Protein AF-A0A5Q4YUU5-F1 (afdb_monomer_lite)

InterPro domains:
  IPR008915 Peptidase M50 [PF02163] (61-145)

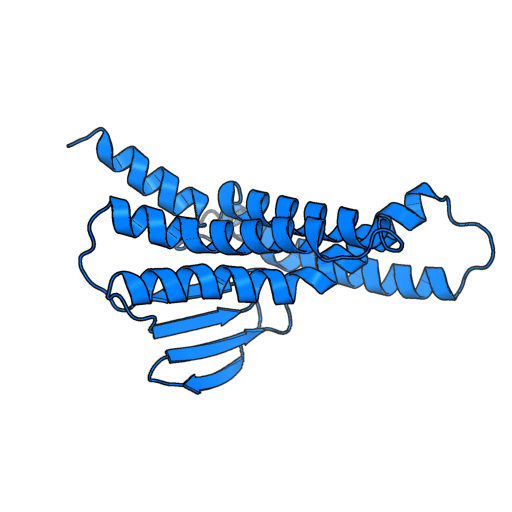Organism: NCBI:txid2604047

pLDDT: mean 77.79, std 14.38, range [41.19, 95.06]

Structure (mmCIF, N/CA/C/O backbone):
data_AF-A0A5Q4YUU5-F1
#
_entry.id   AF-A0A5Q4YUU5-F1
#
loop_
_atom_site.group_PDB
_atom_site.id
_atom_site.type_symbol
_atom_site.label_atom_id
_atom_site.label_alt_id
_atom_site.label_comp_id
_atom_site.label_asym_id
_atom_site.label_entity_id
_atom_site.label_seq_id
_atom_site.pdbx_PDB_ins_code
_atom_site.Cartn_x
_atom_site.Cartn_y
_atom_site.Cartn_z
_atom_site.occupancy
_atom_site.B_iso_or_equiv
_atom_site.auth_seq_id
_atom_site.auth_comp_id
_atom_site.auth_asym_id
_atom_site.auth_atom_id
_atom_site.pdbx_PDB_model_num
ATOM 1 N N . MET A 1 1 ? -17.305 26.242 5.996 1.00 46.72 1 MET A N 1
ATOM 2 C CA . MET A 1 1 ? -17.028 26.570 4.577 1.00 46.72 1 MET A CA 1
ATOM 3 C C . MET A 1 1 ? -15.967 25.619 4.033 1.00 46.72 1 MET A C 1
ATOM 5 O O . MET A 1 1 ? -14.850 25.575 4.535 1.00 46.72 1 MET A O 1
ATOM 9 N N . THR A 1 2 ? -16.332 24.767 3.076 1.00 48.66 2 THR A N 1
ATOM 10 C CA . THR A 1 2 ? -15.446 23.770 2.455 1.00 48.66 2 THR A CA 1
ATOM 11 C C . THR A 1 2 ? -14.312 24.450 1.695 1.00 48.66 2 THR A C 1
ATOM 13 O O . THR A 1 2 ? -14.558 25.097 0.681 1.00 48.66 2 THR A O 1
ATOM 16 N N . ASN A 1 3 ? -13.063 24.269 2.133 1.00 62.53 3 ASN A N 1
ATOM 17 C CA . ASN A 1 3 ? -11.904 24.687 1.345 1.00 62.53 3 ASN A CA 1
ATOM 18 C C . ASN A 1 3 ? -11.783 23.760 0.117 1.00 62.53 3 ASN A C 1
ATOM 20 O O . ASN A 1 3 ? -11.137 22.708 0.190 1.00 62.53 3 ASN A O 1
ATOM 24 N N . ARG A 1 4 ? -12.515 24.100 -0.957 1.00 58.28 4 ARG A N 1
ATOM 25 C CA . ARG A 1 4 ? -12.611 23.358 -2.230 1.00 58.28 4 ARG A CA 1
ATOM 26 C C . ARG A 1 4 ? -11.226 23.024 -2.784 1.00 58.28 4 ARG A C 1
ATOM 28 O O . ARG A 1 4 ? -11.026 21.924 -3.285 1.00 58.28 4 ARG A O 1
ATOM 35 N N . ALA A 1 5 ? -10.247 23.903 -2.569 1.00 53.97 5 ALA A N 1
ATOM 36 C CA . ALA A 1 5 ? -8.866 23.704 -2.993 1.00 53.97 5 ALA A CA 1
ATOM 37 C C . ALA A 1 5 ? -8.214 22.439 -2.401 1.00 53.97 5 ALA A C 1
ATOM 39 O O . ALA A 1 5 ? -7.447 21.770 -3.085 1.00 53.97 5 ALA A O 1
ATOM 40 N N . ALA A 1 6 ? -8.529 22.066 -1.157 1.00 48.53 6 ALA A N 1
ATOM 41 C CA . ALA A 1 6 ? -7.955 20.872 -0.528 1.00 48.53 6 ALA A CA 1
ATOM 42 C C . ALA A 1 6 ? -8.583 19.566 -1.050 1.00 48.53 6 ALA A C 1
ATOM 44 O O . ALA A 1 6 ? -7.886 18.567 -1.190 1.00 48.53 6 ALA A O 1
ATOM 45 N N . ALA A 1 7 ? -9.883 19.581 -1.365 1.00 47.31 7 ALA A N 1
ATOM 46 C CA . ALA A 1 7 ? -10.562 18.435 -1.973 1.00 47.31 7 ALA A CA 1
ATOM 47 C C . ALA A 1 7 ? -10.096 18.216 -3.422 1.00 47.31 7 ALA A C 1
ATOM 49 O O . ALA A 1 7 ? -9.841 17.084 -3.817 1.00 47.31 7 ALA A O 1
ATOM 50 N N . ILE A 1 8 ? -9.897 19.305 -4.173 1.00 52.53 8 ILE A N 1
ATOM 51 C CA . ILE A 1 8 ? -9.363 19.272 -5.540 1.00 52.53 8 ILE A CA 1
ATOM 52 C C . ILE A 1 8 ? -7.925 18.737 -5.554 1.00 52.53 8 ILE A C 1
ATOM 54 O O . ILE A 1 8 ? -7.615 17.883 -6.373 1.00 52.53 8 ILE A O 1
ATOM 58 N N . ARG A 1 9 ? -7.058 19.157 -4.619 1.00 49.44 9 ARG A N 1
ATOM 59 C CA . ARG A 1 9 ? -5.686 18.619 -4.514 1.00 49.44 9 ARG A CA 1
ATOM 60 C C . ARG A 1 9 ? -5.656 17.132 -4.163 1.00 49.44 9 ARG A C 1
ATOM 62 O O . ARG A 1 9 ? -4.905 16.389 -4.780 1.00 49.44 9 ARG A O 1
ATOM 69 N N . ALA A 1 10 ? -6.478 16.689 -3.211 1.00 48.28 10 ALA A N 1
ATOM 70 C CA . ALA A 1 10 ? -6.566 15.271 -2.861 1.00 48.28 10 ALA A CA 1
ATOM 71 C C . ALA A 1 10 ? -7.061 14.428 -4.048 1.00 48.28 10 ALA A C 1
ATOM 73 O O . ALA A 1 10 ? -6.492 13.380 -4.335 1.00 48.28 10 ALA A O 1
ATOM 74 N N . TRP A 1 11 ? -8.068 14.912 -4.781 1.00 45.19 11 TRP A N 1
ATOM 75 C CA . TRP A 1 11 ? -8.575 14.262 -5.991 1.00 45.19 11 TRP A CA 1
ATOM 76 C C . TRP A 1 11 ? -7.547 14.251 -7.135 1.00 45.19 11 TRP A C 1
ATOM 78 O O . TRP A 1 11 ? -7.363 13.229 -7.793 1.00 45.19 11 TRP A O 1
ATOM 88 N N . LEU A 1 12 ? -6.806 15.348 -7.322 1.00 44.69 12 LEU A N 1
ATOM 89 C CA . LEU A 1 12 ? -5.725 15.428 -8.305 1.00 44.69 12 LEU A CA 1
ATOM 90 C C . LEU A 1 12 ? -4.634 14.383 -8.041 1.00 44.69 12 LEU A C 1
ATOM 92 O O . LEU A 1 12 ? -4.179 13.738 -8.974 1.00 44.69 12 LEU A O 1
ATOM 96 N N . VAL A 1 13 ? -4.246 14.177 -6.782 1.00 46.72 13 VAL A N 1
ATOM 97 C CA . VAL A 1 13 ? -3.167 13.242 -6.423 1.00 46.72 13 VAL A CA 1
ATOM 98 C C . VAL A 1 13 ? -3.631 11.782 -6.431 1.00 46.72 13 VAL A C 1
ATOM 100 O O . VAL A 1 13 ? -2.879 10.910 -6.848 1.00 46.72 13 VAL A O 1
ATOM 103 N N . THR A 1 14 ? -4.865 11.501 -6.002 1.00 43.19 14 THR A N 1
ATOM 104 C CA . THR A 1 14 ? -5.350 10.117 -5.816 1.00 43.19 14 THR A CA 1
ATOM 105 C C . THR A 1 14 ? -6.061 9.522 -7.033 1.00 43.19 14 THR A C 1
ATOM 107 O O . THR A 1 14 ? -6.125 8.303 -7.151 1.00 43.19 14 THR A O 1
ATOM 110 N N . ALA A 1 15 ? -6.579 10.352 -7.946 1.00 49.78 15 ALA A N 1
ATOM 111 C CA . ALA A 1 15 ? -7.371 9.901 -9.095 1.00 49.78 15 ALA A CA 1
ATOM 112 C C . ALA A 1 15 ? -6.844 10.425 -10.438 1.00 49.78 15 ALA A C 1
ATOM 114 O O . ALA A 1 15 ? -6.724 9.661 -11.394 1.00 49.78 15 ALA A O 1
ATOM 115 N N . VAL A 1 16 ? -6.496 11.713 -10.521 1.00 51.59 16 VAL A N 1
ATOM 116 C CA . VAL A 1 16 ? -6.057 12.318 -11.791 1.00 51.59 16 VAL A CA 1
ATOM 117 C C . VAL A 1 16 ? -4.619 11.957 -12.117 1.00 51.59 16 VAL A C 1
ATOM 119 O O . VAL A 1 16 ? -4.355 11.544 -13.236 1.00 51.59 16 VAL A O 1
ATOM 122 N N . LEU A 1 17 ? -3.697 12.060 -11.160 1.00 53.97 17 LEU A N 1
ATOM 123 C CA . LEU A 1 17 ? -2.287 11.761 -11.385 1.00 53.97 17 LEU A CA 1
ATOM 124 C C . LEU A 1 17 ? -2.082 10.309 -11.834 1.00 53.97 17 LEU A C 1
ATOM 126 O O . LEU A 1 17 ? -1.448 10.119 -12.867 1.00 53.97 17 LEU A O 1
ATOM 130 N N . PRO A 1 18 ? -2.682 9.286 -11.196 1.00 52.41 18 PRO A N 1
ATOM 131 C CA . PRO A 1 18 ? -2.547 7.927 -11.699 1.00 52.41 18 PRO A CA 1
ATOM 132 C C . PRO A 1 18 ? -3.255 7.726 -13.048 1.00 52.41 18 PRO A C 1
ATOM 134 O O . PRO A 1 18 ? -2.883 6.845 -13.812 1.00 52.41 18 PRO A O 1
ATOM 137 N N . GLY A 1 19 ? -4.253 8.555 -13.375 1.00 54.38 19 GLY A N 1
ATOM 138 C CA . GLY A 1 19 ? -5.051 8.423 -14.597 1.00 54.38 19 GLY A CA 1
ATOM 139 C C . GLY A 1 19 ? -4.306 9.013 -15.777 1.00 54.38 19 GLY A C 1
ATOM 140 O O . GLY A 1 19 ? -4.226 8.399 -16.834 1.00 54.38 19 GLY A O 1
ATOM 141 N N . ILE A 1 20 ? -3.667 10.156 -15.541 1.00 63.78 20 ILE A N 1
ATOM 142 C CA . ILE A 1 20 ? -2.661 10.753 -16.408 1.00 63.78 20 ILE A CA 1
ATOM 143 C C . ILE A 1 20 ? -1.506 9.774 -16.592 1.00 63.78 20 ILE A C 1
ATOM 145 O O . ILE A 1 20 ? -1.118 9.561 -17.728 1.00 63.78 20 ILE A O 1
ATOM 149 N N . LEU A 1 21 ? -1.000 9.128 -15.534 1.00 59.91 21 LEU A N 1
ATOM 150 C CA . LEU A 1 21 ? 0.076 8.138 -15.655 1.00 59.91 21 LEU A CA 1
ATOM 151 C C . LEU A 1 21 ? -0.349 6.911 -16.471 1.00 59.91 21 LEU A C 1
ATOM 153 O O . LEU A 1 21 ? 0.433 6.460 -17.299 1.00 59.91 21 LEU A O 1
ATOM 157 N N . ILE A 1 22 ? -1.578 6.407 -16.312 1.00 61.38 22 ILE A N 1
ATOM 158 C CA . ILE A 1 22 ? -2.126 5.318 -17.138 1.00 61.38 22 ILE A CA 1
ATOM 159 C C . ILE A 1 22 ? -2.249 5.757 -18.601 1.00 61.38 22 ILE A C 1
ATOM 161 O O . ILE A 1 22 ? -1.769 5.057 -19.486 1.00 61.38 22 ILE A O 1
ATOM 165 N N . VAL A 1 23 ? -2.858 6.915 -18.868 1.00 66.75 23 VAL A N 1
ATOM 166 C CA . VAL A 1 23 ? -3.048 7.427 -20.234 1.00 66.75 23 VAL A CA 1
ATOM 167 C C . VAL A 1 23 ? -1.705 7.739 -20.890 1.00 66.75 23 VAL A C 1
ATOM 169 O O . VAL A 1 23 ? -1.499 7.342 -22.030 1.00 66.75 23 VAL A O 1
ATOM 172 N N . LEU A 1 24 ? -0.761 8.364 -20.179 1.00 64.38 24 LEU A N 1
ATOM 173 C CA . LEU A 1 24 ? 0.610 8.545 -20.660 1.00 64.38 24 LEU A CA 1
ATOM 174 C C . LEU A 1 24 ? 1.270 7.200 -20.929 1.00 64.38 24 LEU A C 1
ATOM 176 O O . LEU A 1 24 ? 1.861 7.049 -21.986 1.00 64.38 24 LEU A O 1
ATOM 180 N N . SER A 1 25 ? 1.143 6.218 -20.038 1.00 57.34 25 SER A N 1
ATOM 181 C CA . SER A 1 25 ? 1.730 4.889 -20.247 1.00 57.34 25 SER A CA 1
ATOM 182 C C . SER A 1 25 ? 1.149 4.205 -21.488 1.00 57.34 25 SER A C 1
ATOM 184 O O . SER A 1 25 ? 1.902 3.628 -22.260 1.00 57.34 25 SER A O 1
ATOM 186 N N . ILE A 1 26 ? -0.160 4.325 -21.741 1.00 65.56 26 ILE A N 1
ATOM 187 C CA . ILE A 1 26 ? -0.825 3.768 -22.932 1.00 65.56 26 ILE A CA 1
ATOM 188 C C . ILE A 1 26 ? -0.409 4.519 -24.206 1.00 65.56 26 ILE A C 1
ATOM 190 O O . ILE A 1 26 ? -0.018 3.891 -25.188 1.00 65.56 26 ILE A O 1
ATOM 194 N N . CYS A 1 27 ? -0.456 5.854 -24.198 1.00 63.81 27 CYS A N 1
ATOM 195 C CA . CYS A 1 27 ? -0.059 6.683 -25.340 1.00 63.81 27 CYS A CA 1
ATOM 196 C C . CYS A 1 27 ? 1.425 6.499 -25.681 1.00 63.81 27 CYS A C 1
ATOM 198 O O . CYS A 1 27 ? 1.789 6.417 -26.851 1.00 63.81 27 CYS A O 1
ATOM 200 N N . LEU A 1 28 ? 2.285 6.394 -24.668 1.00 58.25 28 LEU A N 1
ATOM 201 C CA . LEU A 1 28 ? 3.713 6.151 -24.841 1.00 58.25 28 LEU A CA 1
ATOM 202 C C . LEU A 1 28 ? 4.005 4.705 -25.263 1.00 58.25 28 LEU A C 1
ATOM 204 O O . LEU A 1 28 ? 4.901 4.508 -26.074 1.00 58.25 28 LEU A O 1
ATOM 208 N N . PHE A 1 29 ? 3.241 3.708 -24.798 1.00 59.97 29 PHE A N 1
ATOM 209 C CA . PHE A 1 29 ? 3.343 2.318 -25.270 1.00 59.97 29 PHE A CA 1
ATOM 210 C C . PHE A 1 29 ? 2.977 2.200 -26.752 1.00 59.97 29 PHE A C 1
ATOM 212 O O . PHE A 1 29 ? 3.687 1.547 -27.514 1.00 59.97 29 PHE A O 1
ATOM 219 N N . ALA A 1 30 ? 1.916 2.892 -27.180 1.00 64.56 30 ALA A N 1
ATOM 220 C CA . ALA A 1 30 ? 1.580 3.004 -28.593 1.00 64.56 30 ALA A CA 1
ATOM 221 C C . ALA A 1 30 ? 2.735 3.658 -29.375 1.00 64.56 30 ALA A C 1
ATOM 223 O O . ALA A 1 30 ? 3.178 3.118 -30.381 1.00 64.56 30 ALA A O 1
ATOM 224 N N . LEU A 1 31 ? 3.309 4.759 -28.881 1.00 59.88 31 LEU A N 1
ATOM 225 C CA . LEU A 1 31 ? 4.449 5.416 -29.535 1.00 59.88 31 LEU A CA 1
ATOM 226 C C . LEU A 1 31 ? 5.722 4.549 -29.578 1.00 59.88 31 LEU A C 1
ATOM 228 O O . LEU A 1 31 ? 6.436 4.599 -30.576 1.00 59.88 31 LEU A O 1
ATOM 232 N N . TYR A 1 32 ? 5.989 3.741 -28.547 1.00 57.81 32 TYR A N 1
ATOM 233 C CA . TYR A 1 32 ? 7.110 2.793 -28.497 1.00 57.81 32 TYR A CA 1
ATOM 234 C C . TYR A 1 32 ? 6.988 1.706 -29.571 1.00 57.81 32 TYR A C 1
ATOM 236 O O . TYR A 1 32 ? 7.974 1.362 -30.213 1.00 57.81 32 TYR A O 1
ATOM 244 N N . PHE A 1 33 ? 5.774 1.201 -29.811 1.00 59.53 33 PHE A N 1
ATOM 245 C CA . PHE A 1 33 ? 5.517 0.207 -30.858 1.00 59.53 33 PHE A CA 1
ATOM 246 C C . PHE A 1 33 ? 5.606 0.784 -32.281 1.00 59.53 33 PHE A C 1
ATOM 248 O O . PHE A 1 33 ? 5.878 0.044 -33.223 1.00 59.53 33 PHE A O 1
ATOM 255 N N . PHE A 1 34 ? 5.375 2.091 -32.444 1.00 59.81 34 PHE A N 1
ATOM 256 C CA . PHE A 1 34 ? 5.286 2.750 -33.751 1.00 59.81 34 PHE A CA 1
ATOM 257 C C . PHE A 1 34 ? 6.549 3.523 -34.180 1.00 59.81 34 PHE A C 1
ATOM 259 O O . PHE A 1 34 ? 6.582 4.021 -35.306 1.00 59.81 34 PHE A O 1
ATOM 266 N N . ARG A 1 35 ? 7.601 3.627 -33.352 1.00 50.12 35 ARG A N 1
ATOM 267 C CA . ARG A 1 35 ? 8.858 4.309 -33.724 1.00 50.12 35 ARG A CA 1
ATOM 268 C C . ARG A 1 35 ? 10.074 3.388 -33.649 1.00 50.12 35 ARG A C 1
ATOM 270 O O . ARG A 1 35 ? 10.507 3.011 -32.565 1.00 50.12 35 ARG A O 1
ATOM 277 N N . GLY A 1 36 ? 10.644 3.104 -34.821 1.00 50.88 36 GLY A N 1
ATOM 278 C CA . GLY A 1 36 ? 11.978 2.525 -34.964 1.00 50.88 36 GLY A CA 1
ATOM 279 C C . GLY A 1 36 ? 13.065 3.453 -34.412 1.00 50.88 36 GLY A C 1
ATOM 280 O O . GLY A 1 36 ? 12.951 4.674 -34.509 1.00 50.88 36 GLY A O 1
ATOM 281 N N . ASP A 1 37 ? 14.068 2.834 -33.792 1.00 53.34 37 ASP A N 1
ATOM 282 C CA . ASP A 1 37 ? 15.425 3.319 -33.520 1.00 53.34 37 ASP A CA 1
ATOM 283 C C . ASP A 1 37 ? 15.565 4.828 -33.245 1.00 53.34 37 ASP A C 1
ATOM 285 O O . ASP A 1 37 ? 15.998 5.604 -34.094 1.00 53.34 37 ASP A O 1
ATOM 289 N N . GLY A 1 38 ? 15.214 5.271 -32.030 1.00 54.97 38 GLY A N 1
ATOM 290 C CA . GLY A 1 38 ? 15.457 6.670 -31.643 1.00 54.97 38 GLY A CA 1
ATOM 291 C C . GLY A 1 38 ? 15.020 7.121 -30.249 1.00 54.97 38 GLY A C 1
ATOM 292 O O . GLY A 1 38 ? 15.086 8.313 -29.959 1.00 54.97 38 GLY A O 1
ATOM 293 N N . ILE A 1 39 ? 14.551 6.224 -29.376 1.00 60.16 39 ILE A N 1
ATOM 294 C CA . ILE A 1 39 ? 14.206 6.592 -27.995 1.00 60.16 39 ILE A CA 1
ATOM 295 C C . ILE A 1 39 ? 15.438 6.406 -27.105 1.00 60.16 39 ILE A C 1
ATOM 297 O O . ILE A 1 39 ? 15.943 5.286 -26.990 1.00 60.16 39 ILE A O 1
ATOM 301 N N . ASP A 1 40 ? 15.865 7.506 -26.476 1.00 72.69 40 ASP A N 1
ATOM 302 C CA . ASP A 1 40 ? 16.904 7.566 -25.442 1.00 72.69 40 ASP A CA 1
ATOM 303 C C . ASP A 1 40 ? 16.699 6.449 -24.401 1.00 72.69 40 ASP A C 1
ATOM 305 O O . ASP A 1 40 ? 15.582 6.193 -23.935 1.00 72.69 40 ASP A O 1
ATOM 309 N N . GLU A 1 41 ? 17.779 5.761 -24.046 1.00 71.94 41 GLU A N 1
ATOM 310 C CA . GLU A 1 41 ? 17.781 4.656 -23.091 1.00 71.94 41 GLU A CA 1
ATOM 311 C C . GLU A 1 41 ? 17.192 5.074 -21.733 1.00 71.94 41 GLU A C 1
ATOM 313 O O . GLU A 1 41 ? 16.424 4.321 -21.128 1.00 71.94 41 GLU A O 1
ATOM 318 N N . ALA A 1 42 ? 17.403 6.327 -21.314 1.00 71.94 42 ALA A N 1
ATOM 319 C CA . ALA A 1 42 ? 16.791 6.885 -20.111 1.00 71.94 42 ALA A CA 1
ATOM 320 C C . ALA A 1 42 ? 15.253 6.933 -20.197 1.00 71.94 42 ALA A C 1
ATOM 322 O O . ALA A 1 42 ? 14.556 6.575 -19.244 1.00 71.94 42 ALA A O 1
ATOM 323 N N . ILE A 1 43 ? 14.703 7.318 -21.353 1.00 73.25 43 ILE A N 1
ATOM 324 C CA . ILE A 1 43 ? 13.250 7.371 -21.578 1.00 73.25 43 ILE A CA 1
ATOM 325 C C . ILE A 1 43 ? 12.662 5.957 -21.550 1.00 73.25 43 ILE A C 1
ATOM 327 O O . ILE A 1 43 ? 11.585 5.745 -20.987 1.00 73.25 43 ILE A O 1
ATOM 331 N N . ARG A 1 44 ? 13.385 4.971 -22.092 1.00 73.88 44 ARG A N 1
ATOM 332 C CA . ARG A 1 44 ? 12.981 3.559 -22.057 1.00 73.88 44 ARG A CA 1
ATOM 333 C C . ARG A 1 44 ? 12.910 3.018 -20.627 1.00 73.88 44 ARG A C 1
ATOM 335 O O . ARG A 1 44 ? 11.949 2.325 -20.293 1.00 73.88 44 ARG A O 1
ATOM 342 N N . HIS A 1 45 ? 13.875 3.362 -19.774 1.00 75.00 45 HIS A N 1
ATOM 343 C CA . HIS A 1 45 ? 13.859 2.977 -18.359 1.00 75.00 45 HIS A CA 1
ATOM 344 C C . HIS A 1 45 ? 12.703 3.620 -17.589 1.00 75.00 45 HIS A C 1
ATOM 346 O O . HIS A 1 45 ? 11.996 2.923 -16.861 1.00 75.00 45 HIS A O 1
ATOM 352 N N . ILE A 1 46 ? 12.460 4.919 -17.793 1.00 76.56 46 ILE A N 1
ATOM 353 C CA . ILE A 1 46 ? 11.324 5.619 -17.175 1.00 76.56 46 ILE A CA 1
ATOM 354 C C . ILE A 1 46 ? 10.004 4.978 -17.615 1.00 76.56 46 ILE A C 1
ATOM 356 O O . ILE A 1 46 ? 9.141 4.713 -16.781 1.00 76.56 46 ILE A O 1
ATOM 360 N N . PHE A 1 47 ? 9.857 4.681 -18.908 1.00 74.69 47 PHE A N 1
ATOM 361 C CA . PHE A 1 47 ? 8.670 4.026 -19.450 1.00 74.69 47 PHE A CA 1
ATOM 362 C C . PHE A 1 47 ? 8.421 2.660 -18.802 1.00 74.69 47 PHE A C 1
ATOM 364 O O . PHE A 1 47 ? 7.319 2.389 -18.324 1.00 74.69 47 PHE A O 1
ATOM 371 N N . ARG A 1 48 ? 9.452 1.811 -18.770 1.00 80.19 48 ARG A N 1
ATOM 372 C CA . ARG A 1 48 ? 9.352 0.457 -18.223 1.00 80.19 48 ARG A CA 1
ATOM 373 C C . ARG A 1 48 ? 8.970 0.487 -16.743 1.00 80.19 48 ARG A C 1
ATOM 375 O O . ARG A 1 48 ? 8.034 -0.207 -16.348 1.00 80.19 48 ARG A O 1
ATOM 382 N N . PHE A 1 49 ? 9.606 1.370 -15.972 1.00 80.12 49 PHE A N 1
ATOM 383 C CA . PHE A 1 49 ? 9.263 1.581 -14.572 1.00 80.12 49 PHE A CA 1
ATOM 384 C C . PHE A 1 49 ? 7.815 2.048 -14.404 1.00 80.12 49 PHE A C 1
ATOM 386 O O . PHE A 1 49 ? 7.099 1.474 -13.594 1.00 80.12 49 PHE A O 1
ATOM 393 N N . LEU A 1 50 ? 7.352 3.041 -15.172 1.00 81.00 50 LEU A N 1
ATOM 394 C CA . LEU A 1 50 ? 5.972 3.533 -15.076 1.00 81.00 50 LEU A CA 1
ATOM 395 C C . LEU A 1 50 ? 4.949 2.449 -15.416 1.00 81.00 50 LEU A C 1
ATOM 397 O O . LEU A 1 50 ? 3.951 2.312 -14.711 1.00 81.00 50 LEU A O 1
ATOM 401 N N . LEU A 1 51 ? 5.209 1.655 -16.455 1.00 81.81 51 LEU A N 1
ATOM 402 C CA . LEU A 1 51 ? 4.344 0.543 -16.827 1.00 81.81 51 LEU A CA 1
ATOM 403 C C . LEU A 1 51 ? 4.258 -0.487 -15.695 1.00 81.81 51 LEU A C 1
ATOM 405 O O . LEU A 1 51 ? 3.156 -0.852 -15.287 1.00 81.81 51 LEU A O 1
ATOM 409 N N . ILE A 1 52 ? 5.401 -0.917 -15.151 1.00 82.00 52 ILE A N 1
ATOM 410 C CA . ILE A 1 52 ? 5.441 -1.860 -14.026 1.00 82.00 52 ILE A CA 1
ATOM 411 C C . ILE A 1 52 ? 4.770 -1.265 -12.795 1.00 82.00 52 ILE A C 1
ATOM 413 O O . ILE A 1 52 ? 3.954 -1.933 -12.171 1.00 82.00 52 ILE A O 1
ATOM 417 N N . PHE A 1 53 ? 5.041 -0.002 -12.485 1.00 84.25 53 PHE A N 1
ATOM 418 C CA . PHE A 1 53 ? 4.423 0.711 -11.379 1.00 84.25 53 PHE A CA 1
ATOM 419 C C . PHE A 1 53 ? 2.895 0.681 -11.497 1.00 84.25 53 PHE A C 1
ATOM 421 O O . PHE A 1 53 ? 2.211 0.270 -10.566 1.00 84.25 53 PHE A O 1
ATOM 428 N N . VAL A 1 54 ? 2.337 1.022 -12.663 1.00 82.56 54 VAL A N 1
ATOM 429 C CA . VAL A 1 54 ? 0.885 0.969 -12.891 1.00 82.56 54 VAL A CA 1
ATOM 430 C C . VAL A 1 54 ? 0.338 -0.456 -12.772 1.00 82.56 54 VAL A C 1
ATOM 432 O O . VAL A 1 54 ? -0.669 -0.662 -12.091 1.00 82.56 54 VAL A O 1
ATOM 435 N N . LEU A 1 55 ? 0.991 -1.439 -13.397 1.00 83.38 55 LEU A N 1
ATOM 436 C CA . LEU A 1 55 ? 0.551 -2.838 -13.362 1.00 83.38 55 LEU A CA 1
ATOM 437 C C . LEU A 1 55 ? 0.590 -3.419 -11.944 1.00 83.38 55 LEU A C 1
ATOM 439 O O . LEU A 1 55 ? -0.307 -4.169 -11.560 1.00 83.38 55 LEU A O 1
ATOM 443 N N . LEU A 1 56 ? 1.590 -3.033 -11.149 1.00 86.81 56 LEU A N 1
ATOM 444 C CA . LEU A 1 56 ? 1.747 -3.463 -9.764 1.00 86.81 56 LEU A CA 1
ATOM 445 C C . LEU A 1 56 ? 0.809 -2.746 -8.791 1.00 86.81 56 LEU A C 1
ATOM 447 O O . LEU A 1 56 ? 0.644 -3.225 -7.672 1.00 86.81 56 LEU A O 1
ATOM 451 N N . GLY A 1 57 ? 0.137 -1.667 -9.198 1.00 84.94 57 GLY A N 1
ATOM 452 C CA . GLY A 1 57 ? -0.838 -0.979 -8.350 1.00 84.94 57 GLY A CA 1
ATOM 453 C C . GLY A 1 57 ? -1.970 -1.900 -7.876 1.00 84.94 57 GLY A C 1
ATOM 454 O O . GLY A 1 57 ? -2.310 -1.897 -6.697 1.00 84.94 57 GLY A O 1
ATOM 455 N N . VAL A 1 58 ? -2.510 -2.752 -8.762 1.00 83.31 58 VAL A N 1
ATOM 456 C CA . VAL A 1 58 ? -3.568 -3.722 -8.405 1.00 83.31 58 VAL A CA 1
ATOM 457 C C . VAL A 1 58 ? -3.082 -4.731 -7.353 1.00 83.31 58 VAL A C 1
ATOM 459 O O . VAL A 1 58 ? -3.701 -4.803 -6.286 1.00 83.31 58 VAL A O 1
ATOM 462 N N . PRO A 1 59 ? -2.020 -5.530 -7.603 1.00 86.06 59 PRO A N 1
ATOM 463 C CA . PRO A 1 59 ? -1.562 -6.511 -6.628 1.00 86.06 59 PRO A CA 1
ATOM 464 C C . PRO A 1 59 ? -1.069 -5.848 -5.342 1.00 86.06 59 PRO A C 1
ATOM 466 O O . PRO A 1 59 ? -1.323 -6.392 -4.270 1.00 86.06 59 PRO A O 1
ATOM 469 N N . TYR A 1 60 ? -0.452 -4.662 -5.419 1.00 91.12 60 TYR A N 1
ATOM 470 C CA . TYR A 1 60 ? -0.096 -3.878 -4.240 1.00 91.12 60 TYR A CA 1
ATOM 471 C C . TYR A 1 60 ? -1.322 -3.600 -3.369 1.00 91.12 60 TYR A C 1
ATOM 473 O O . TYR A 1 60 ? -1.341 -3.988 -2.204 1.00 91.12 60 TYR A O 1
ATOM 481 N N . SER A 1 61 ? -2.371 -2.986 -3.929 1.00 89.06 61 SER A N 1
ATOM 482 C CA . SER A 1 61 ? -3.566 -2.635 -3.160 1.00 89.06 61 SER A CA 1
ATOM 483 C C . SER A 1 61 ? -4.280 -3.864 -2.606 1.00 89.06 61 SER A C 1
ATOM 485 O O . SER A 1 61 ? -4.780 -3.824 -1.489 1.00 89.06 61 SER A O 1
ATOM 487 N N . ILE A 1 62 ? -4.287 -4.988 -3.326 1.00 87.75 62 ILE A N 1
ATOM 488 C CA . ILE A 1 62 ? -4.826 -6.246 -2.793 1.00 87.75 62 ILE A CA 1
ATOM 489 C C . ILE A 1 62 ? -4.029 -6.699 -1.565 1.00 87.75 62 ILE A C 1
ATOM 491 O O . ILE A 1 62 ? -4.619 -6.942 -0.515 1.00 87.75 62 ILE A O 1
ATOM 495 N N . VAL A 1 63 ? -2.702 -6.798 -1.681 1.00 92.31 63 VAL A N 1
ATOM 496 C CA . VAL A 1 63 ? -1.824 -7.240 -0.585 1.00 92.31 63 VAL A CA 1
ATOM 497 C C . VAL A 1 63 ? -1.942 -6.311 0.621 1.00 92.31 63 VAL A C 1
ATOM 499 O O . VAL A 1 63 ? -2.086 -6.783 1.747 1.00 92.31 63 VAL A O 1
ATOM 502 N N . HIS A 1 64 ? -1.923 -5.003 0.381 1.00 94.31 64 HIS A N 1
ATOM 503 C CA . HIS A 1 64 ? -2.011 -3.978 1.409 1.00 94.31 64 HIS A CA 1
ATOM 504 C C . HIS A 1 64 ? -3.331 -4.081 2.195 1.00 94.31 64 HIS A C 1
ATOM 506 O O . HIS A 1 64 ? -3.332 -4.243 3.416 1.00 94.31 64 HIS A O 1
ATOM 512 N N . GLU A 1 65 ? -4.475 -4.105 1.507 1.00 92.31 65 GLU A N 1
ATOM 513 C CA . GLU A 1 65 ? -5.775 -4.216 2.177 1.00 92.31 65 GLU A CA 1
ATOM 514 C C . GLU A 1 65 ? -5.963 -5.579 2.865 1.00 92.31 65 GLU A C 1
ATOM 516 O O . GLU A 1 65 ? -6.579 -5.665 3.932 1.00 92.31 65 GLU A O 1
ATOM 521 N N . LEU A 1 66 ? -5.399 -6.656 2.307 1.00 90.50 66 LEU A N 1
ATOM 522 C CA . LEU A 1 66 ? -5.379 -7.962 2.970 1.00 90.50 66 LEU A CA 1
ATOM 523 C C . LEU A 1 66 ? -4.544 -7.942 4.254 1.00 90.50 66 LEU A C 1
ATOM 525 O O . LEU A 1 66 ? -4.964 -8.550 5.238 1.00 90.50 66 LEU A O 1
ATOM 529 N N . GLY A 1 67 ? -3.428 -7.211 4.287 1.00 94.38 67 GLY A N 1
ATOM 530 C CA . GLY A 1 67 ? -2.628 -7.008 5.496 1.00 94.38 67 GLY A CA 1
ATOM 531 C C . GLY A 1 67 ? -3.463 -6.433 6.642 1.00 94.38 67 GLY A C 1
ATOM 532 O O . GLY A 1 67 ? -3.499 -7.002 7.738 1.00 94.38 67 GLY A O 1
ATOM 533 N N . HIS A 1 68 ? -4.230 -5.372 6.373 1.00 94.00 68 HIS A N 1
ATOM 534 C CA . HIS A 1 68 ? -5.180 -4.829 7.348 1.00 94.00 68 HIS A CA 1
ATOM 535 C C . HIS A 1 68 ? -6.250 -5.844 7.746 1.00 94.00 68 HIS A C 1
ATOM 537 O O . HIS A 1 68 ? -6.523 -6.017 8.935 1.00 94.00 68 HIS A O 1
ATOM 543 N N . ALA A 1 69 ? -6.876 -6.508 6.771 1.00 91.56 69 ALA A N 1
ATOM 544 C CA . ALA A 1 69 ? -7.967 -7.444 7.022 1.00 91.56 69 ALA A CA 1
ATOM 545 C C . ALA A 1 69 ? -7.530 -8.622 7.909 1.00 91.56 69 ALA A C 1
ATOM 547 O O . ALA A 1 69 ? -8.234 -8.955 8.866 1.00 91.56 69 ALA A O 1
ATOM 548 N N . ILE A 1 70 ? -6.364 -9.211 7.624 1.00 91.06 70 ILE A N 1
ATOM 549 C CA . ILE A 1 70 ? -5.770 -10.308 8.399 1.00 91.06 70 ILE A CA 1
ATOM 550 C C . ILE A 1 70 ? -5.417 -9.826 9.804 1.00 91.06 70 ILE A C 1
ATOM 552 O O . ILE A 1 70 ? -5.775 -10.485 10.776 1.00 91.06 70 ILE A O 1
ATOM 556 N N . SER A 1 71 ? -4.776 -8.660 9.934 1.00 93.62 71 SER A N 1
ATOM 557 C CA . SER A 1 71 ? -4.434 -8.106 11.247 1.00 93.62 71 SER A CA 1
ATOM 558 C C . SER A 1 71 ? -5.677 -7.810 12.090 1.00 93.62 71 SER A C 1
ATOM 560 O O . SER A 1 71 ? -5.724 -8.150 13.271 1.00 93.62 71 SER A O 1
ATOM 562 N N . GLY A 1 72 ? -6.725 -7.248 11.486 1.00 90.50 72 GLY A N 1
ATOM 563 C CA . GLY A 1 72 ? -7.998 -7.040 12.168 1.00 90.50 72 GLY A CA 1
ATOM 564 C C . GLY A 1 72 ? -8.624 -8.349 12.629 1.00 90.50 72 GLY A C 1
ATOM 565 O O . GLY A 1 72 ? -9.016 -8.453 13.788 1.00 90.50 72 GLY A O 1
ATOM 566 N N . TRP A 1 73 ? -8.651 -9.371 11.769 1.00 88.75 73 TRP A N 1
ATOM 567 C CA . TRP A 1 73 ? -9.139 -10.698 12.145 1.00 88.75 73 TRP A CA 1
ATOM 568 C C . TRP A 1 73 ? -8.330 -11.307 13.300 1.00 88.75 73 TRP A C 1
ATOM 570 O O . TRP A 1 73 ? -8.927 -11.779 14.265 1.00 88.75 73 TRP A O 1
ATOM 580 N N . TRP A 1 74 ? -6.998 -11.200 13.258 1.00 91.44 74 TRP A N 1
ATOM 581 C CA . TRP A 1 74 ? -6.095 -11.652 14.322 1.00 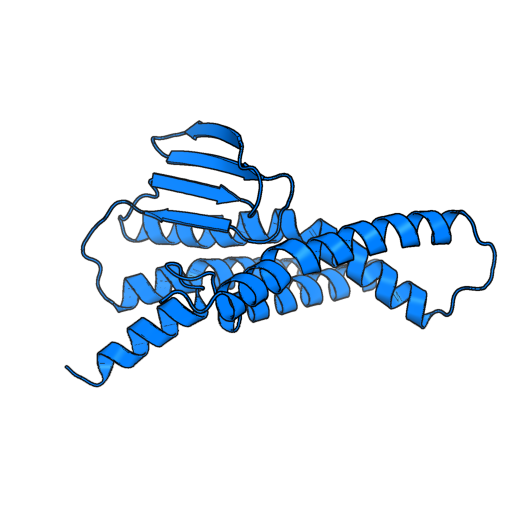91.44 74 TRP A CA 1
ATOM 582 C C . TRP A 1 74 ? -6.384 -10.984 15.673 1.00 91.44 74 TRP A C 1
ATOM 584 O O . TRP A 1 74 ? -6.347 -11.634 16.714 1.00 91.44 74 TRP A O 1
ATOM 594 N N . TYR A 1 75 ? -6.736 -9.696 15.672 1.00 90.81 75 TYR A N 1
ATOM 595 C CA . TYR A 1 75 ? -7.121 -8.966 16.884 1.00 90.81 75 TYR A CA 1
ATOM 596 C C . TYR A 1 75 ? -8.613 -9.072 17.241 1.00 90.81 75 TYR A C 1
ATOM 598 O O . TYR A 1 75 ? -9.085 -8.332 18.106 1.00 90.81 75 TYR A O 1
ATOM 606 N N . GLY A 1 76 ? -9.365 -9.977 16.605 1.00 88.56 76 GLY A N 1
ATOM 607 C CA . GLY A 1 76 ? -10.783 -10.207 16.895 1.00 88.56 76 GLY A CA 1
ATOM 608 C C . GLY A 1 76 ? -11.724 -9.127 16.354 1.00 88.56 76 GLY A C 1
ATOM 609 O O . GLY A 1 76 ? -12.869 -9.026 16.788 1.00 88.56 76 GLY A O 1
ATOM 610 N N . VAL A 1 77 ? -11.265 -8.314 15.402 1.00 89.56 77 VAL A N 1
ATOM 611 C CA . VAL A 1 77 ? -12.035 -7.243 14.763 1.00 89.56 77 VAL A CA 1
ATOM 612 C C . VAL A 1 77 ? -12.252 -7.584 13.291 1.00 89.56 77 VAL A C 1
ATOM 614 O O . VAL A 1 77 ? -11.465 -7.196 12.425 1.00 89.56 77 VAL A O 1
ATOM 617 N N . PRO A 1 78 ? -13.324 -8.328 12.968 1.00 86.31 78 PRO A N 1
ATOM 618 C CA . PRO A 1 78 ? -13.532 -8.801 11.613 1.00 86.31 78 PRO A CA 1
ATOM 619 C C . PRO A 1 78 ? -13.829 -7.635 10.656 1.00 86.31 78 PRO A C 1
ATOM 621 O O . PRO A 1 78 ? -14.572 -6.701 11.006 1.00 86.31 78 PRO A O 1
ATOM 624 N N . PRO A 1 79 ? -13.311 -7.689 9.418 1.00 89.69 79 PRO A N 1
ATOM 625 C CA . PRO A 1 79 ? -13.673 -6.725 8.393 1.00 89.69 79 PRO A CA 1
ATOM 626 C C . PRO A 1 79 ? -15.169 -6.832 8.052 1.00 89.69 79 PRO A C 1
ATOM 628 O O . PRO A 1 79 ? -15.793 -7.893 8.083 1.00 89.69 79 PRO A O 1
ATOM 631 N N . ARG A 1 80 ? -15.782 -5.697 7.728 1.00 89.94 80 ARG A N 1
ATOM 632 C CA . ARG A 1 80 ? -17.155 -5.582 7.214 1.00 89.94 80 ARG A CA 1
ATOM 633 C C . ARG A 1 80 ? -17.153 -5.400 5.700 1.00 89.94 80 ARG A C 1
ATOM 635 O O . ARG A 1 80 ? -18.025 -5.933 5.006 1.00 89.94 80 ARG A O 1
ATOM 642 N N . ARG A 1 81 ? -16.208 -4.616 5.188 1.00 90.19 81 ARG A N 1
ATOM 643 C CA . ARG A 1 81 ? -16.099 -4.286 3.768 1.00 90.19 81 ARG A CA 1
ATOM 644 C C . ARG A 1 81 ? -14.634 -4.135 3.388 1.00 90.19 81 ARG A C 1
ATOM 646 O O . ARG A 1 81 ? -13.899 -3.487 4.118 1.00 90.19 81 ARG A O 1
ATOM 653 N N . ILE A 1 82 ? -14.254 -4.687 2.243 1.00 89.50 82 ILE A N 1
ATOM 654 C CA . ILE A 1 82 ? -12.953 -4.460 1.611 1.00 89.50 82 ILE A CA 1
ATOM 655 C C . ILE A 1 82 ? -13.221 -3.791 0.266 1.00 89.50 82 ILE A C 1
ATOM 657 O O . ILE A 1 82 ? -14.112 -4.213 -0.477 1.00 89.50 82 ILE A O 1
ATOM 661 N N . ARG A 1 83 ? -12.499 -2.713 -0.019 1.00 89.44 83 ARG A N 1
ATOM 662 C CA . ARG A 1 83 ? -12.558 -1.971 -1.276 1.00 89.44 83 ARG A CA 1
ATOM 663 C C . ARG A 1 83 ? -11.166 -1.938 -1.874 1.00 89.44 83 ARG A C 1
ATOM 665 O O . ARG A 1 83 ? -10.244 -1.501 -1.201 1.00 89.44 83 ARG A O 1
ATOM 672 N N . ILE A 1 84 ? -11.040 -2.368 -3.120 1.00 85.50 84 ILE A N 1
ATOM 673 C CA . ILE A 1 84 ? -9.807 -2.260 -3.895 1.00 85.50 84 ILE A CA 1
ATOM 674 C C . ILE A 1 84 ? -10.031 -1.196 -4.970 1.00 85.50 84 ILE A C 1
ATOM 676 O O 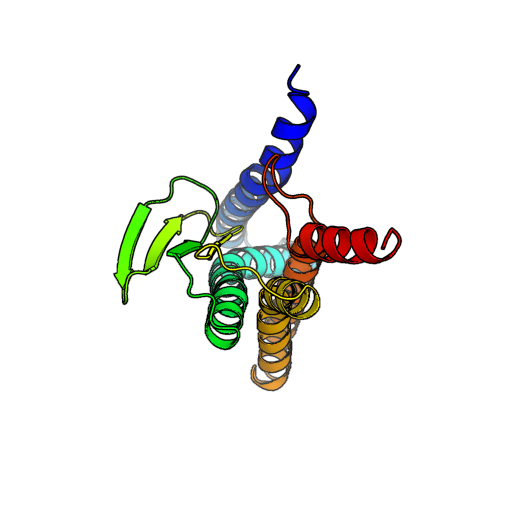. ILE A 1 84 ? -10.991 -1.290 -5.740 1.00 85.50 84 ILE A O 1
ATOM 680 N N . GLY A 1 85 ? -9.173 -0.179 -4.999 1.00 78.75 85 GLY A N 1
ATOM 681 C CA . GLY A 1 85 ? -9.266 0.972 -5.890 1.00 78.75 85 GLY A CA 1
ATOM 682 C C . GLY A 1 85 ? -10.169 2.109 -5.391 1.00 78.75 85 GLY A C 1
ATOM 683 O O . GLY A 1 85 ? -10.825 2.022 -4.349 1.00 78.75 85 GLY A O 1
ATOM 684 N N . SER A 1 86 ? -10.206 3.205 -6.155 1.00 70.75 86 SER A N 1
ATOM 685 C CA . SER A 1 86 ? -10.760 4.497 -5.706 1.00 70.75 86 SER A CA 1
ATOM 686 C C . SER A 1 86 ? -11.958 5.038 -6.501 1.00 70.75 86 SER A C 1
ATOM 688 O O . SER A 1 86 ? -12.641 5.936 -6.001 1.00 70.75 86 SER A O 1
ATOM 690 N N . LEU A 1 87 ? -12.282 4.513 -7.693 1.00 69.31 87 LEU A N 1
ATOM 691 C CA . LEU A 1 87 ? -13.295 5.098 -8.591 1.00 69.31 87 LEU A CA 1
ATOM 692 C C . LEU A 1 87 ? -14.297 4.069 -9.135 1.00 69.31 87 LEU A C 1
ATOM 694 O O . LEU A 1 87 ? -13.916 3.000 -9.581 1.00 69.31 87 LEU A O 1
ATOM 698 N N . ARG A 1 88 ? -15.593 4.423 -9.181 1.00 71.62 88 ARG A N 1
ATOM 699 C CA . ARG A 1 88 ? -16.669 3.579 -9.759 1.00 71.62 88 ARG A CA 1
ATOM 700 C C . ARG A 1 88 ? -16.623 2.125 -9.260 1.00 71.62 88 ARG A C 1
ATOM 702 O O . ARG A 1 88 ? -16.537 1.178 -10.036 1.00 71.62 88 ARG A O 1
ATOM 709 N N . LEU A 1 89 ? -16.681 1.976 -7.939 1.00 79.38 89 LEU A N 1
ATOM 710 C CA . LEU A 1 89 ? -16.673 0.677 -7.275 1.00 79.38 89 LEU A CA 1
ATOM 711 C C . LEU A 1 89 ? -17.890 -0.159 -7.686 1.00 79.38 89 LEU A C 1
ATOM 713 O O . LEU A 1 89 ? -19.029 0.279 -7.525 1.00 79.38 89 LEU A O 1
ATOM 717 N N . PHE A 1 90 ? -17.648 -1.390 -8.119 1.00 82.56 90 PHE A N 1
ATOM 718 C CA . PHE A 1 90 ? -18.680 -2.402 -8.302 1.00 82.56 90 PHE A CA 1
ATOM 719 C C . PHE A 1 90 ? -18.495 -3.522 -7.284 1.00 82.56 90 PHE A C 1
ATOM 721 O O . PHE A 1 90 ? -17.388 -3.833 -6.836 1.00 82.56 90 PHE A O 1
ATOM 728 N N . ARG A 1 91 ? -19.613 -4.099 -6.852 1.00 84.50 91 ARG A N 1
ATOM 729 C CA . ARG A 1 91 ? -19.606 -5.167 -5.861 1.00 84.50 91 ARG A CA 1
ATOM 730 C C . ARG A 1 91 ? -19.259 -6.475 -6.558 1.00 84.50 91 ARG A C 1
ATOM 732 O O . ARG A 1 91 ? -20.034 -6.941 -7.382 1.00 84.50 91 ARG A O 1
ATOM 739 N N . VAL A 1 92 ? -18.131 -7.070 -6.184 1.00 83.94 92 VAL A N 1
ATOM 740 C CA . VAL A 1 92 ? -17.698 -8.371 -6.718 1.00 83.94 92 VAL A CA 1
ATOM 741 C C . VAL A 1 92 ? -18.451 -9.503 -6.030 1.00 83.94 92 VAL A C 1
ATOM 743 O O . VAL A 1 92 ? -18.846 -10.474 -6.661 1.00 83.94 92 VAL A O 1
ATOM 746 N N . GLY A 1 93 ? -18.701 -9.369 -4.725 1.00 82.12 93 GLY A N 1
ATOM 747 C CA . GLY A 1 93 ? -19.421 -10.399 -3.991 1.00 82.12 93 GLY A CA 1
ATOM 748 C C . GLY A 1 93 ? -19.491 -10.167 -2.491 1.00 82.12 93 GLY A C 1
ATOM 749 O O . GLY A 1 93 ? -19.197 -9.083 -1.967 1.00 82.12 93 GLY A O 1
ATOM 750 N N . ARG A 1 94 ? -19.928 -11.210 -1.787 1.00 86.50 94 ARG A N 1
ATOM 751 C CA . ARG A 1 94 ? -19.930 -11.280 -0.328 1.00 86.50 94 ARG A CA 1
ATOM 752 C C . ARG A 1 94 ? -19.464 -12.666 0.099 1.00 86.50 94 ARG A C 1
ATOM 754 O O . ARG A 1 94 ? -20.114 -13.642 -0.249 1.00 86.50 94 ARG A O 1
ATOM 761 N N . ALA A 1 95 ? -18.395 -12.732 0.881 1.00 76.12 95 ALA A N 1
ATOM 762 C CA . ALA A 1 95 ? -17.869 -13.973 1.443 1.00 76.12 95 ALA A CA 1
ATOM 763 C C . ALA A 1 95 ? -17.758 -13.822 2.962 1.00 76.12 95 ALA A C 1
ATOM 765 O O . ALA A 1 95 ? -17.317 -12.780 3.443 1.00 76.12 95 ALA A O 1
ATOM 766 N N . TRP A 1 96 ? -18.236 -14.816 3.718 1.00 76.62 96 TRP A N 1
ATOM 767 C CA . TRP A 1 96 ? -18.175 -14.844 5.192 1.00 76.62 96 TRP A CA 1
ATOM 768 C C . TRP A 1 96 ? -18.650 -13.548 5.876 1.00 76.62 96 TRP A C 1
ATOM 77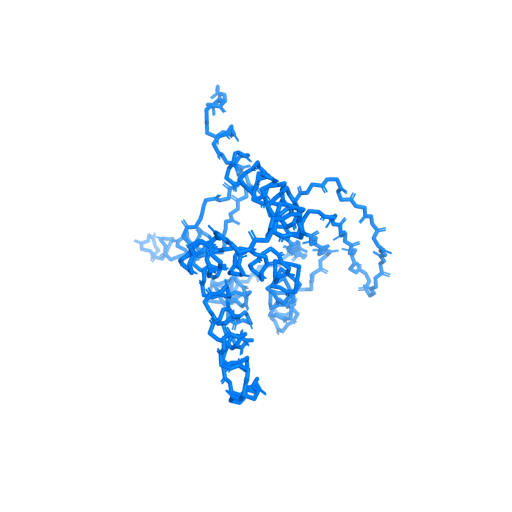0 O O . TRP A 1 96 ? -18.096 -13.071 6.862 1.00 76.62 96 TRP A O 1
ATOM 780 N N . GLY A 1 97 ? -19.692 -12.926 5.318 1.00 79.19 97 GLY A N 1
ATOM 781 C CA . GLY A 1 97 ? -20.248 -11.673 5.830 1.00 79.19 97 GLY A CA 1
ATOM 782 C C . GLY A 1 97 ? -19.486 -10.399 5.434 1.00 79.19 97 GLY A C 1
ATOM 783 O O . GLY A 1 97 ? -20.023 -9.316 5.678 1.00 79.19 97 GLY A O 1
ATOM 784 N N . ILE A 1 98 ? -18.332 -10.505 4.771 1.00 84.94 98 ILE A N 1
ATOM 785 C CA . ILE A 1 98 ? -17.497 -9.406 4.261 1.00 84.94 98 ILE A CA 1
ATOM 786 C C . ILE A 1 98 ? -17.950 -9.051 2.843 1.00 84.94 98 ILE A C 1
ATOM 788 O O . ILE A 1 98 ? -18.119 -9.930 2.001 1.00 84.94 98 ILE A O 1
ATOM 792 N N . SER A 1 99 ? -18.175 -7.766 2.558 1.00 87.69 99 SER A N 1
ATOM 793 C CA . SER A 1 99 ? -18.494 -7.310 1.192 1.00 87.69 99 SER A CA 1
ATOM 794 C C . SER A 1 99 ? -17.241 -6.826 0.471 1.00 87.69 99 SER A C 1
ATOM 796 O O . SER A 1 99 ? -16.580 -5.918 0.974 1.00 87.69 99 SER A O 1
ATOM 798 N N . VAL A 1 100 ? -16.958 -7.377 -0.709 1.00 85.44 100 VAL A N 1
ATOM 799 C CA . VAL A 1 100 ? -15.788 -7.008 -1.519 1.00 85.44 100 VAL A CA 1
ATOM 800 C C . VAL A 1 100 ? -16.228 -6.139 -2.692 1.00 85.44 100 VAL A C 1
ATOM 802 O O . VAL A 1 100 ? -17.163 -6.482 -3.423 1.00 85.44 100 VAL A O 1
ATOM 805 N N . TRP A 1 101 ? -15.561 -5.001 -2.848 1.00 86.81 101 TRP A N 1
ATOM 806 C CA . TRP A 1 101 ? -15.779 -4.051 -3.931 1.00 86.81 101 TRP A CA 1
ATOM 807 C C . TRP A 1 101 ? -14.480 -3.826 -4.680 1.00 86.81 101 TRP A C 1
ATOM 809 O O . TRP A 1 101 ? -13.417 -3.739 -4.067 1.00 86.81 101 TRP A O 1
ATOM 819 N N . PHE A 1 102 ? -14.591 -3.689 -5.990 1.00 82.44 102 PHE A N 1
ATOM 820 C CA . PHE A 1 102 ? -13.453 -3.503 -6.867 1.00 82.44 102 PHE A CA 1
ATOM 821 C C . PHE A 1 102 ? -13.693 -2.320 -7.797 1.00 82.44 102 PHE A C 1
ATOM 823 O O . PHE A 1 102 ? -14.830 -2.008 -8.155 1.00 82.44 102 PHE A O 1
ATOM 830 N N . SER A 1 103 ? -12.611 -1.650 -8.160 1.00 78.94 103 SER A N 1
ATOM 831 C CA . SER A 1 103 ? -12.557 -0.555 -9.115 1.00 78.94 103 SER A CA 1
ATOM 832 C C . SER A 1 103 ? -11.503 -0.898 -10.159 1.00 78.94 103 SER A C 1
ATOM 834 O O . SER A 1 103 ? -10.399 -1.305 -9.810 1.00 78.94 103 SER A O 1
ATOM 836 N N . PHE A 1 104 ? -11.812 -0.666 -11.438 1.00 65.50 104 PHE A N 1
ATOM 837 C CA . PHE A 1 104 ? -10.829 -0.784 -12.526 1.00 65.50 104 PHE A CA 1
ATOM 838 C C . PHE A 1 104 ? -9.671 0.208 -12.395 1.00 65.50 104 PHE A C 1
ATOM 840 O O . PHE A 1 104 ? -8.658 0.074 -13.070 1.00 65.50 104 PHE A O 1
ATOM 847 N N . PHE A 1 105 ? -9.828 1.208 -11.531 1.00 70.44 105 PHE A N 1
ATOM 848 C CA . PHE A 1 105 ? -8.785 2.139 -11.167 1.00 70.44 105 PHE A CA 1
ATOM 849 C C . PHE A 1 105 ? -8.121 1.679 -9.863 1.00 70.44 105 PHE A C 1
ATOM 851 O O . PHE A 1 105 ? -8.731 1.841 -8.798 1.00 70.44 105 PHE A O 1
ATOM 858 N N . PRO A 1 106 ? -6.924 1.073 -9.922 1.00 62.41 106 PRO A N 1
ATOM 859 C CA . PRO A 1 106 ? -6.416 0.244 -8.833 1.00 62.41 106 PRO A CA 1
ATOM 860 C C . PRO A 1 106 ? -5.742 1.023 -7.713 1.00 62.41 106 PRO A C 1
ATOM 862 O O . PRO A 1 106 ? -5.302 0.430 -6.742 1.00 62.41 106 PRO A O 1
ATOM 865 N N . PHE A 1 107 ? -5.647 2.343 -7.840 1.00 71.38 107 PHE A N 1
ATOM 866 C CA . PHE A 1 107 ? -4.943 3.155 -6.864 1.00 71.38 107 PHE A CA 1
ATOM 867 C C . PHE A 1 107 ? -5.812 3.413 -5.641 1.00 71.38 107 PHE A C 1
ATOM 869 O O . PHE A 1 107 ? -6.881 4.030 -5.733 1.00 71.38 107 PHE A O 1
ATOM 876 N N . GLY A 1 108 ? -5.303 2.947 -4.504 1.00 75.12 108 GLY A N 1
ATOM 877 C CA . GLY A 1 108 ? -5.923 3.040 -3.193 1.00 75.12 108 GLY A CA 1
ATOM 878 C C . GLY A 1 108 ? -6.756 1.812 -2.844 1.00 75.12 108 GLY A C 1
ATOM 879 O O . GLY A 1 108 ? -6.984 0.909 -3.644 1.00 75.12 108 GLY A O 1
ATOM 880 N N . GLY A 1 109 ? -7.252 1.804 -1.625 1.00 84.12 109 GLY A N 1
ATOM 881 C CA . GLY A 1 109 ? -8.122 0.765 -1.119 1.00 84.12 109 GLY A CA 1
ATOM 882 C C . GLY A 1 109 ? -8.697 1.203 0.214 1.00 84.12 109 GLY A C 1
ATOM 883 O O . GLY A 1 109 ? -8.468 2.330 0.670 1.00 84.12 109 GLY A O 1
ATOM 884 N N . ARG A 1 110 ? -9.560 0.361 0.776 1.00 87.56 110 ARG A N 1
ATOM 885 C CA . ARG A 1 110 ? -10.051 0.555 2.133 1.00 87.56 110 ARG A CA 1
ATOM 886 C C . ARG A 1 110 ? -10.645 -0.711 2.727 1.00 87.56 110 ARG A C 1
ATOM 888 O O . ARG A 1 110 ? -11.638 -1.232 2.204 1.00 87.56 110 ARG A O 1
ATOM 895 N N . VAL A 1 111 ? -10.187 -1.066 3.922 1.00 88.62 111 VAL A N 1
ATOM 896 C CA . VAL A 1 111 ? -10.892 -1.975 4.828 1.00 88.62 111 VAL A CA 1
ATOM 897 C C . VAL A 1 111 ? -11.727 -1.196 5.843 1.00 88.62 111 VAL A C 1
ATOM 899 O O . VAL A 1 111 ? -11.235 -0.371 6.607 1.00 88.62 111 VAL A O 1
ATOM 902 N N . ASP A 1 112 ? -13.028 -1.477 5.875 1.00 89.25 112 ASP A N 1
ATOM 903 C CA . ASP A 1 112 ? -13.923 -1.035 6.941 1.00 89.25 112 ASP A CA 1
ATOM 904 C C . ASP A 1 112 ? -14.136 -2.182 7.925 1.00 89.25 112 ASP A C 1
ATOM 906 O O . ASP A 1 112 ? -14.621 -3.249 7.544 1.00 89.25 112 ASP A O 1
ATOM 910 N N . PHE A 1 113 ? -13.835 -1.946 9.197 1.00 88.62 113 PHE A N 1
ATOM 911 C CA . PHE A 1 113 ? -13.973 -2.922 10.276 1.00 88.62 113 PHE A CA 1
ATOM 912 C C . PHE A 1 113 ? -15.311 -2.802 11.013 1.00 88.62 113 PHE A C 1
ATOM 914 O O . PHE A 1 113 ? -15.977 -1.763 10.974 1.00 88.62 113 PHE A O 1
ATOM 921 N N . ARG A 1 114 ? -15.726 -3.872 11.702 1.00 82.69 114 ARG A N 1
ATOM 922 C CA . ARG A 1 114 ? -16.808 -3.781 12.695 1.00 82.69 114 ARG A CA 1
ATOM 923 C C . ARG A 1 114 ? -16.285 -3.044 13.931 1.00 82.69 114 ARG A C 1
ATOM 925 O O . ARG A 1 114 ? -15.156 -3.270 14.347 1.00 82.69 114 ARG A O 1
ATOM 932 N N . VAL A 1 115 ? -17.074 -2.122 14.481 1.00 70.75 115 VAL A N 1
ATOM 933 C CA . VAL A 1 115 ? -16.628 -1.273 15.595 1.00 70.75 115 VAL A CA 1
ATOM 934 C C . VAL A 1 115 ? -16.469 -2.125 16.852 1.00 70.75 115 VAL A C 1
ATOM 936 O O . VAL A 1 115 ? -17.455 -2.638 17.370 1.00 70.75 115 VAL A O 1
ATOM 939 N N . HIS A 1 116 ? -15.236 -2.234 17.346 1.00 63.41 116 HIS A N 1
ATOM 940 C CA . HIS A 1 116 ? -14.908 -2.832 18.638 1.00 63.41 116 HIS A CA 1
ATOM 941 C C . HIS A 1 116 ? -13.847 -1.975 19.346 1.00 63.41 116 HIS A C 1
ATOM 943 O O . HIS A 1 116 ? -12.944 -1.454 18.680 1.00 63.41 116 HIS A O 1
ATOM 949 N N . PRO A 1 117 ? -13.938 -1.785 20.676 1.00 75.12 117 PRO A N 1
ATOM 950 C CA . PRO A 1 117 ? -12.912 -1.071 21.419 1.00 75.12 117 PRO A CA 1
ATOM 951 C C . PRO A 1 117 ? -11.622 -1.896 21.405 1.00 75.12 117 PRO A C 1
ATOM 953 O O . PRO A 1 117 ? -11.549 -2.971 21.989 1.00 75.12 117 PRO A O 1
ATOM 956 N N . LEU A 1 118 ? -10.603 -1.388 20.715 1.00 82.19 118 LEU A N 1
ATOM 957 C CA . LEU A 1 118 ? -9.272 -1.985 20.687 1.00 82.19 118 LEU A CA 1
ATOM 958 C C . LEU A 1 118 ? -8.280 -1.146 21.4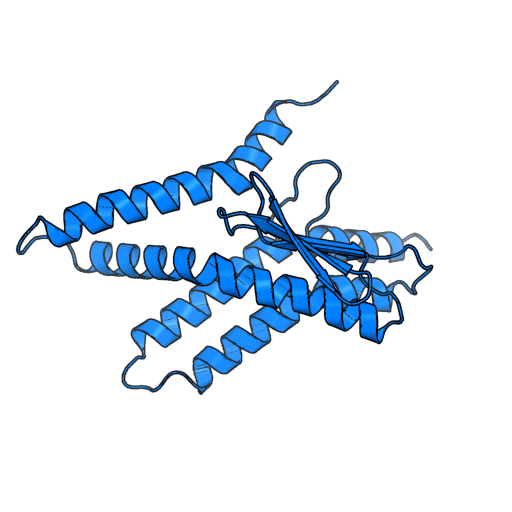78 1.00 82.19 118 LEU A C 1
ATOM 960 O O . LEU A 1 118 ? -8.297 0.089 21.428 1.00 82.19 118 LEU A O 1
ATOM 964 N N . GLU A 1 119 ? -7.339 -1.819 22.128 1.00 88.50 119 GLU A N 1
ATOM 965 C CA . GLU A 1 119 ? -6.141 -1.181 22.658 1.00 88.50 119 GLU A CA 1
ATOM 966 C C . GLU A 1 119 ? -5.416 -0.406 21.555 1.00 88.50 119 GLU A C 1
ATOM 968 O O . GLU A 1 119 ? -5.394 -0.787 20.380 1.00 88.50 119 GLU A O 1
ATOM 973 N N . ARG A 1 120 ? -4.807 0.713 21.936 1.00 88.19 120 ARG A N 1
ATOM 974 C CA . ARG A 1 120 ? -4.134 1.602 20.990 1.00 88.19 120 ARG A CA 1
ATOM 975 C C . ARG A 1 120 ? -3.016 0.901 20.217 1.00 88.19 120 ARG A C 1
ATOM 977 O O . ARG A 1 120 ? -2.930 1.098 19.010 1.00 88.19 120 ARG A O 1
ATOM 984 N N . GLY A 1 121 ? -2.195 0.092 20.890 1.00 88.19 121 GLY A N 1
ATOM 985 C CA . GLY A 1 121 ? -1.105 -0.651 20.248 1.00 88.19 121 GLY A CA 1
ATOM 986 C C . GLY A 1 121 ? -1.620 -1.544 19.121 1.00 88.19 121 GLY A C 1
ATOM 987 O O . GLY A 1 121 ? -1.135 -1.454 18.001 1.00 88.19 121 GLY A O 1
ATOM 988 N N . ARG A 1 122 ? -2.703 -2.288 19.376 1.00 90.62 122 ARG A N 1
ATOM 989 C CA . ARG A 1 122 ? -3.356 -3.143 18.372 1.00 90.62 122 ARG A CA 1
ATOM 990 C C . ARG A 1 122 ? -3.909 -2.337 17.200 1.00 90.62 122 ARG A C 1
ATOM 992 O O . ARG A 1 122 ? -3.755 -2.750 16.059 1.00 90.62 122 ARG A O 1
ATOM 999 N N . ARG A 1 123 ? -4.489 -1.156 17.452 1.00 89.31 123 ARG A N 1
ATOM 1000 C CA . ARG A 1 123 ? -4.928 -0.250 16.373 1.00 89.31 123 ARG A CA 1
ATOM 1001 C C . ARG A 1 123 ? -3.760 0.216 15.509 1.00 89.31 123 ARG A C 1
ATOM 1003 O O . ARG A 1 123 ? -3.879 0.194 14.292 1.00 89.31 123 ARG A O 1
ATOM 1010 N N . ILE A 1 124 ? -2.639 0.605 16.120 1.00 91.31 124 ILE A N 1
ATOM 1011 C CA . ILE A 1 124 ? -1.426 0.981 15.380 1.00 91.31 124 ILE A CA 1
ATOM 1012 C C . ILE A 1 124 ? -0.933 -0.202 14.544 1.00 91.31 124 ILE A C 1
ATOM 1014 O O . ILE A 1 124 ? -0.682 -0.020 13.360 1.00 91.31 124 ILE A O 1
ATOM 1018 N N . SER A 1 125 ? -0.855 -1.404 15.120 1.00 92.06 125 SER A N 1
ATOM 1019 C CA . SER A 1 125 ? -0.458 -2.615 14.394 1.00 92.06 125 SER A CA 1
ATOM 1020 C C . SER A 1 125 ? -1.390 -2.919 13.223 1.00 92.06 125 SER A C 1
ATOM 1022 O O . SER A 1 125 ? -0.905 -3.229 12.143 1.00 92.06 125 SER A O 1
ATOM 1024 N N . MET A 1 126 ? -2.706 -2.758 13.393 1.00 92.06 126 MET A N 1
ATOM 1025 C CA . MET A 1 126 ? -3.670 -2.922 12.303 1.00 92.06 126 MET A CA 1
ATOM 1026 C C . MET A 1 126 ? -3.437 -1.931 11.168 1.00 92.06 126 MET A C 1
ATOM 1028 O O . MET A 1 126 ? -3.452 -2.347 10.016 1.00 92.06 126 MET A O 1
ATOM 1032 N N . TYR A 1 127 ? -3.190 -0.652 11.468 1.00 91.75 127 TYR A N 1
ATOM 1033 C CA . TYR A 1 127 ? -2.858 0.347 10.444 1.00 91.75 127 TYR A CA 1
ATOM 1034 C C . TYR A 1 127 ? -1.464 0.134 9.842 1.00 91.75 127 TYR A C 1
ATOM 1036 O O . TYR A 1 127 ? -1.244 0.459 8.691 1.00 91.75 127 TYR A O 1
ATOM 1044 N N . ALA A 1 128 ? -0.508 -0.428 10.577 1.00 93.56 128 ALA A N 1
ATOM 1045 C CA . ALA A 1 128 ? 0.816 -0.729 10.033 1.00 93.56 128 ALA A CA 1
ATOM 1046 C C . ALA A 1 128 ? 0.830 -2.012 9.183 1.00 93.56 128 ALA A C 1
ATOM 1048 O O . ALA A 1 128 ? 1.748 -2.213 8.390 1.00 93.56 128 ALA A O 1
ATOM 1049 N N . ALA A 1 129 ? -0.165 -2.890 9.347 1.00 95.06 129 ALA A N 1
ATOM 1050 C CA . ALA A 1 129 ? -0.182 -4.208 8.725 1.00 95.06 129 ALA A CA 1
ATOM 1051 C C . ALA A 1 129 ? -0.276 -4.168 7.195 1.00 95.06 129 ALA A C 1
ATOM 1053 O O . ALA A 1 129 ? 0.297 -5.044 6.552 1.00 95.06 129 ALA A O 1
ATOM 1054 N N . GLY A 1 130 ? -0.951 -3.171 6.610 1.00 94.38 130 GLY A N 1
ATOM 1055 C CA . GLY A 1 130 ? -1.032 -3.025 5.154 1.00 94.38 130 GLY A CA 1
ATOM 1056 C C . GLY A 1 130 ? 0.336 -2.751 4.538 1.00 94.38 130 GLY A C 1
ATOM 1057 O O . GLY A 1 130 ? 0.824 -3.528 3.714 1.00 94.38 130 GLY A O 1
ATOM 1058 N N . VAL A 1 131 ? 1.023 -1.722 5.041 1.00 94.88 131 VAL A N 1
ATOM 1059 C CA . VAL A 1 131 ? 2.416 -1.421 4.674 1.00 94.88 131 VAL A CA 1
ATOM 1060 C C . VAL A 1 131 ? 3.351 -2.595 4.989 1.00 94.88 131 VAL A C 1
ATOM 1062 O O . VAL A 1 131 ? 4.187 -2.953 4.165 1.00 94.88 131 VAL A O 1
ATOM 1065 N N . GLY A 1 132 ? 3.202 -3.240 6.149 1.00 94.94 132 GLY A N 1
ATOM 1066 C CA . GLY A 1 132 ? 4.018 -4.396 6.531 1.00 94.94 132 GLY A CA 1
ATOM 1067 C C . GLY A 1 132 ? 3.881 -5.576 5.562 1.00 94.94 132 GLY A C 1
ATOM 1068 O O . GLY A 1 132 ? 4.886 -6.158 5.156 1.00 94.94 132 GLY A O 1
ATOM 1069 N N . ALA A 1 133 ? 2.655 -5.894 5.138 1.00 94.88 133 ALA A N 1
ATOM 1070 C CA . ALA A 1 133 ? 2.393 -6.934 4.146 1.00 94.88 133 ALA A CA 1
ATOM 1071 C C . ALA A 1 133 ? 3.008 -6.585 2.783 1.00 94.88 133 ALA A C 1
ATOM 1073 O O . ALA A 1 133 ? 3.622 -7.438 2.141 1.00 94.88 133 ALA A O 1
ATOM 1074 N N . ALA A 1 134 ? 2.904 -5.325 2.359 1.00 94.00 134 ALA A N 1
ATOM 1075 C CA . ALA A 1 134 ? 3.507 -4.870 1.114 1.00 94.00 134 ALA A CA 1
ATOM 1076 C C . ALA A 1 134 ? 5.047 -4.907 1.148 1.00 94.00 134 ALA A C 1
ATOM 1078 O O . ALA A 1 134 ? 5.672 -5.352 0.185 1.00 94.00 134 ALA A O 1
ATOM 1079 N N . LEU A 1 135 ? 5.671 -4.515 2.263 1.00 93.38 135 LEU A N 1
ATOM 1080 C CA . LEU A 1 135 ? 7.123 -4.620 2.444 1.00 93.38 135 LEU A CA 1
ATOM 1081 C C . LEU A 1 135 ? 7.599 -6.075 2.417 1.00 93.38 135 LEU A C 1
ATOM 1083 O O . LEU A 1 135 ? 8.630 -6.364 1.812 1.00 93.38 135 LEU A O 1
ATOM 1087 N N . LEU A 1 136 ? 6.839 -7.003 3.009 1.00 92.50 136 LEU A N 1
ATOM 1088 C CA . LEU A 1 136 ? 7.141 -8.430 2.910 1.00 92.50 136 LEU A CA 1
ATOM 1089 C C . LEU A 1 136 ? 7.130 -8.899 1.449 1.00 92.50 136 LEU A C 1
ATOM 1091 O O . LEU A 1 136 ? 8.043 -9.607 1.033 1.00 92.50 136 LEU A O 1
ATOM 1095 N N . VAL A 1 137 ? 6.153 -8.463 0.648 1.00 92.19 137 VAL A N 1
ATOM 1096 C CA . VAL A 1 137 ? 6.121 -8.778 -0.789 1.00 92.19 137 VAL A CA 1
ATOM 1097 C C . VAL A 1 137 ? 7.313 -8.178 -1.531 1.00 92.19 137 VAL A C 1
ATOM 1099 O O . VAL A 1 137 ? 7.885 -8.861 -2.374 1.00 92.19 137 VAL A O 1
ATOM 1102 N N . ALA A 1 138 ? 7.751 -6.962 -1.197 1.00 90.31 138 ALA A N 1
ATOM 1103 C CA . ALA A 1 138 ? 8.963 -6.386 -1.781 1.00 90.31 138 ALA A CA 1
ATOM 1104 C C . ALA A 1 138 ? 10.213 -7.227 -1.460 1.00 90.31 138 ALA A C 1
ATOM 1106 O O . ALA A 1 138 ? 11.009 -7.511 -2.354 1.00 90.31 138 ALA A O 1
ATOM 1107 N N . ILE A 1 139 ? 10.364 -7.681 -0.210 1.00 88.75 139 ILE A N 1
ATOM 1108 C CA . ILE A 1 139 ? 11.465 -8.570 0.196 1.00 88.75 139 ILE A CA 1
ATOM 1109 C C . ILE A 1 139 ? 11.402 -9.883 -0.590 1.00 88.75 139 ILE A C 1
ATOM 1111 O O . ILE A 1 139 ? 12.399 -10.297 -1.181 1.00 88.75 139 ILE A O 1
ATOM 1115 N N . LEU A 1 140 ? 10.226 -10.514 -0.650 1.00 87.50 140 LEU A N 1
ATOM 1116 C CA . LEU A 1 140 ? 10.029 -11.756 -1.397 1.00 87.50 140 LEU A CA 1
ATOM 1117 C C . LEU A 1 140 ? 10.311 -11.567 -2.889 1.00 87.50 140 LEU A C 1
ATOM 1119 O O . LEU A 1 140 ? 10.985 -12.402 -3.477 1.00 87.50 140 LEU A O 1
ATOM 1123 N N . ALA A 1 141 ? 9.890 -10.460 -3.498 1.00 86.00 141 ALA A N 1
ATOM 1124 C CA . ALA A 1 141 ? 10.215 -10.142 -4.886 1.00 86.00 141 ALA A CA 1
ATOM 1125 C C . ALA A 1 141 ? 11.735 -10.027 -5.099 1.00 86.00 141 ALA A C 1
ATOM 1127 O O . ALA A 1 141 ? 12.268 -10.588 -6.056 1.00 86.00 141 ALA A O 1
ATOM 1128 N N . GLY A 1 142 ? 12.445 -9.369 -4.177 1.00 82.19 142 GLY A N 1
ATOM 1129 C CA . GLY A 1 142 ? 13.905 -9.258 -4.196 1.00 82.19 142 GLY A CA 1
ATOM 1130 C C . GLY A 1 142 ? 14.635 -10.605 -4.126 1.00 82.19 142 GLY A C 1
ATOM 1131 O O . GLY A 1 142 ? 15.682 -10.766 -4.753 1.00 82.19 142 GLY A O 1
ATOM 1132 N N . LEU A 1 143 ? 14.073 -11.569 -3.391 1.00 87.00 143 LEU A N 1
ATOM 1133 C CA . LEU A 1 143 ? 14.662 -12.894 -3.179 1.00 87.00 143 LEU A CA 1
ATOM 1134 C C . LEU A 1 143 ? 14.242 -13.926 -4.235 1.00 87.00 143 LEU A C 1
ATOM 1136 O O . LEU A 1 143 ? 15.050 -14.766 -4.620 1.00 87.00 143 LEU A O 1
ATOM 1140 N N . MET A 1 144 ? 12.989 -13.881 -4.690 1.00 87.94 144 MET A N 1
ATOM 1141 C CA . MET A 1 144 ? 12.379 -14.932 -5.511 1.00 87.94 144 MET A CA 1
ATOM 1142 C C . MET A 1 144 ? 12.443 -14.657 -7.012 1.00 87.94 144 MET A C 1
ATOM 1144 O O . MET A 1 144 ? 12.439 -15.608 -7.789 1.00 87.94 144 MET A O 1
ATOM 1148 N N . ILE A 1 145 ? 12.497 -13.392 -7.451 1.00 80.50 145 ILE A N 1
ATOM 1149 C CA . ILE A 1 145 ? 12.636 -13.086 -8.882 1.00 80.50 145 ILE A CA 1
ATOM 1150 C C . ILE A 1 145 ? 14.047 -13.502 -9.315 1.00 80.50 145 ILE A C 1
ATOM 1152 O O . ILE A 1 145 ? 14.999 -12.969 -8.742 1.00 80.50 145 ILE A O 1
ATOM 1156 N N . PRO A 1 146 ? 14.226 -14.406 -10.299 1.00 84.44 146 PRO A N 1
ATOM 1157 C CA . PRO A 1 146 ? 15.545 -14.904 -10.691 1.00 84.44 146 PRO A CA 1
ATOM 1158 C C . PRO A 1 146 ? 16.511 -13.795 -11.119 1.00 84.44 146 PRO A C 1
ATOM 1160 O O . PRO A 1 146 ? 16.099 -12.732 -11.587 1.00 84.44 146 PRO A O 1
ATOM 1163 N N . ALA A 1 147 ? 17.815 -14.035 -10.954 1.00 84.56 147 ALA A N 1
ATOM 1164 C CA . ALA A 1 147 ? 18.835 -13.022 -11.222 1.00 84.56 147 ALA A CA 1
ATOM 1165 C C . ALA A 1 147 ? 18.887 -12.602 -12.700 1.00 84.56 147 ALA A C 1
ATOM 1167 O O . ALA A 1 147 ? 19.185 -11.451 -12.986 1.00 84.56 147 ALA A O 1
ATOM 1168 N N . GLU A 1 148 ? 18.524 -13.482 -13.632 1.00 82.88 148 GLU A N 1
ATOM 1169 C CA . GLU A 1 148 ? 18.385 -13.145 -15.057 1.00 82.88 148 GLU A CA 1
ATOM 1170 C C . GLU A 1 148 ? 17.321 -12.059 -15.334 1.00 82.88 148 GLU A C 1
ATOM 1172 O O . GLU A 1 148 ? 17.396 -11.360 -16.343 1.00 82.88 148 GLU A O 1
ATOM 1177 N N . TYR A 1 149 ? 16.392 -11.824 -14.397 1.00 85.88 149 TYR A N 1
ATOM 1178 C CA . TYR A 1 149 ? 15.387 -10.757 -14.447 1.00 85.88 149 TYR A CA 1
ATOM 1179 C C . TYR A 1 149 ? 15.682 -9.623 -13.445 1.00 85.88 149 TYR A C 1
ATOM 1181 O O . TYR A 1 149 ? 14.753 -9.053 -12.866 1.00 85.88 149 TYR A O 1
ATOM 1189 N N . GLN A 1 150 ? 16.962 -9.262 -13.234 1.00 82.25 150 GLN A N 1
ATOM 1190 C CA . GLN A 1 150 ? 17.369 -8.178 -12.311 1.00 82.25 150 GLN A CA 1
ATOM 1191 C C . GLN A 1 150 ? 16.543 -6.896 -12.486 1.00 82.25 150 GLN A C 1
ATOM 1193 O O . GLN A 1 150 ? 16.162 -6.260 -11.508 1.00 82.25 150 GLN A O 1
ATOM 1198 N N . TRP A 1 151 ? 16.248 -6.511 -13.727 1.00 83.06 151 TRP A N 1
ATOM 1199 C CA . TRP A 1 151 ? 15.483 -5.299 -14.009 1.00 83.06 151 TRP A CA 1
ATOM 1200 C C . TRP A 1 151 ? 14.070 -5.348 -13.409 1.00 83.06 151 TRP A C 1
ATOM 1202 O O . TRP A 1 151 ? 13.656 -4.399 -12.749 1.00 83.06 151 TRP A O 1
ATOM 1212 N N . LEU A 1 152 ? 13.361 -6.469 -13.572 1.00 82.31 152 LEU A N 1
ATOM 1213 C CA . LEU A 1 152 ? 12.015 -6.676 -13.039 1.00 82.31 152 LEU A CA 1
ATOM 1214 C C . LEU A 1 152 ? 12.053 -6.720 -11.513 1.00 82.31 152 LEU A C 1
ATOM 1216 O O . LEU A 1 152 ? 11.180 -6.157 -10.853 1.00 82.31 152 LEU A O 1
ATOM 1220 N N . ARG A 1 153 ? 13.088 -7.358 -10.955 1.00 84.75 153 ARG A N 1
ATOM 1221 C CA . ARG A 1 153 ? 13.338 -7.406 -9.514 1.00 84.75 153 ARG A CA 1
ATOM 1222 C C . ARG A 1 153 ? 13.463 -5.998 -8.936 1.00 84.75 153 ARG A C 1
ATOM 1224 O O . ARG A 1 153 ? 12.725 -5.651 -8.017 1.00 84.75 153 ARG A O 1
ATOM 1231 N N . ILE A 1 154 ? 14.359 -5.187 -9.497 1.00 85.81 154 ILE A N 1
ATOM 1232 C CA . ILE A 1 154 ? 14.610 -3.812 -9.053 1.00 85.81 154 ILE A CA 1
ATOM 1233 C C . ILE A 1 154 ? 13.334 -2.977 -9.176 1.00 85.81 154 ILE A C 1
ATOM 1235 O O . ILE A 1 154 ? 12.924 -2.344 -8.207 1.00 85.81 154 ILE A O 1
ATOM 1239 N N . GLU A 1 155 ? 12.668 -3.007 -10.330 1.00 86.50 155 GLU A N 1
ATOM 1240 C CA . GLU A 1 155 ? 11.476 -2.187 -10.569 1.00 86.50 155 GLU A CA 1
ATOM 1241 C C . GLU A 1 155 ? 10.291 -2.602 -9.692 1.00 86.50 155 GLU A C 1
ATOM 1243 O O . GLU A 1 155 ? 9.555 -1.735 -9.220 1.00 86.50 155 GLU A O 1
ATOM 1248 N N . THR A 1 156 ? 10.147 -3.894 -9.386 1.00 87.50 156 THR A N 1
ATOM 1249 C CA . THR A 1 156 ? 9.131 -4.389 -8.446 1.00 87.50 156 THR A CA 1
ATOM 1250 C C . THR A 1 156 ? 9.404 -3.889 -7.031 1.00 87.50 156 THR A C 1
ATOM 1252 O O . THR A 1 156 ? 8.517 -3.306 -6.406 1.00 87.50 156 THR A O 1
ATOM 1255 N N . VAL A 1 157 ? 10.635 -4.057 -6.535 1.00 89.50 157 VAL A N 1
ATOM 1256 C CA . VAL A 1 157 ? 11.030 -3.599 -5.192 1.00 89.50 157 VAL A CA 1
ATOM 1257 C C . VAL A 1 157 ? 10.857 -2.086 -5.063 1.00 89.50 157 VAL A C 1
ATOM 1259 O O . VAL A 1 157 ? 10.263 -1.616 -4.092 1.00 89.50 157 VAL A O 1
ATOM 1262 N N . LEU A 1 158 ? 11.316 -1.322 -6.059 1.00 89.44 158 LEU A N 1
ATOM 1263 C CA . LEU A 1 158 ? 11.161 0.132 -6.085 1.00 89.44 158 LEU A CA 1
ATOM 1264 C C . LEU A 1 158 ? 9.689 0.546 -6.118 1.00 89.44 158 LEU A C 1
ATOM 1266 O O . LEU A 1 158 ? 9.303 1.440 -5.369 1.00 89.44 158 LEU A O 1
ATOM 1270 N N . SER A 1 159 ? 8.856 -0.112 -6.929 1.00 89.88 159 SER A N 1
ATOM 1271 C CA . SER A 1 159 ? 7.425 0.206 -7.021 1.00 89.88 159 SER A CA 1
ATOM 1272 C C . SER A 1 159 ? 6.719 0.001 -5.683 1.00 89.88 159 SER A C 1
ATOM 1274 O O . SER A 1 159 ? 6.047 0.910 -5.199 1.00 89.88 159 SER A O 1
ATOM 1276 N N . PHE A 1 160 ? 6.929 -1.151 -5.036 1.00 90.88 160 PHE A N 1
ATOM 1277 C CA . PHE A 1 160 ? 6.376 -1.418 -3.706 1.00 90.88 160 PHE A CA 1
ATOM 1278 C C . PHE A 1 160 ? 6.902 -0.439 -2.653 1.00 90.88 160 PHE A C 1
ATOM 1280 O O . PHE A 1 160 ? 6.125 0.031 -1.823 1.00 90.88 160 PHE A O 1
ATOM 1287 N N . GLY A 1 161 ? 8.190 -0.088 -2.703 1.00 89.44 161 GLY A N 1
ATOM 1288 C CA . GLY A 1 161 ? 8.773 0.928 -1.828 1.00 89.44 161 GLY A CA 1
ATOM 1289 C C . GLY A 1 161 ? 8.092 2.288 -1.989 1.00 89.44 161 GLY A C 1
ATOM 1290 O O . GLY A 1 161 ? 7.681 2.892 -0.999 1.00 89.44 161 GLY A O 1
ATOM 1291 N N . VAL A 1 162 ? 7.898 2.745 -3.229 1.00 88.81 162 VAL A N 1
ATOM 1292 C CA . VAL A 1 162 ? 7.196 4.002 -3.527 1.00 88.81 162 VAL A CA 1
ATOM 1293 C C . VAL A 1 162 ? 5.747 3.954 -3.043 1.00 88.81 162 VAL A C 1
ATOM 1295 O O . VAL A 1 162 ? 5.297 4.907 -2.410 1.00 88.81 162 VAL A O 1
ATOM 1298 N N . PHE A 1 163 ? 5.024 2.856 -3.266 1.00 89.31 163 PHE A N 1
ATOM 1299 C CA . PHE A 1 163 ? 3.661 2.715 -2.757 1.00 89.31 163 PHE A CA 1
ATOM 1300 C C . PHE A 1 163 ? 3.591 2.764 -1.224 1.00 89.31 163 PHE A C 1
ATOM 1302 O O . PHE A 1 163 ? 2.782 3.510 -0.677 1.00 89.31 163 PHE A O 1
ATOM 1309 N N . CYS A 1 164 ? 4.500 2.077 -0.526 1.00 89.94 164 CYS A N 1
ATOM 1310 C CA . CYS A 1 164 ? 4.581 2.134 0.936 1.00 89.94 164 CYS A CA 1
ATOM 1311 C C . CYS A 1 164 ? 4.844 3.562 1.435 1.00 89.94 164 CYS A C 1
ATOM 1313 O O . CYS A 1 164 ? 4.245 4.005 2.415 1.00 89.94 164 CYS A O 1
ATOM 1315 N N . LEU A 1 165 ? 5.723 4.311 0.759 1.00 86.56 165 LEU A N 1
ATOM 1316 C CA . LEU A 1 165 ? 5.963 5.720 1.078 1.00 86.56 165 LEU A CA 1
ATOM 1317 C C . LEU A 1 165 ? 4.704 6.569 0.862 1.00 86.56 165 LEU A C 1
ATOM 1319 O O . LEU A 1 165 ? 4.414 7.442 1.681 1.00 86.56 165 LEU A O 1
ATOM 1323 N N . ILE A 1 166 ? 3.937 6.307 -0.199 1.00 86.69 166 ILE A N 1
ATOM 1324 C CA . ILE A 1 166 ? 2.658 6.982 -0.447 1.00 86.69 166 ILE A CA 1
ATOM 1325 C C . ILE A 1 166 ? 1.663 6.693 0.685 1.00 86.69 166 ILE A C 1
ATOM 1327 O O . ILE A 1 166 ? 1.033 7.632 1.158 1.00 86.69 166 ILE A O 1
ATOM 1331 N N . ASP A 1 167 ? 1.557 5.468 1.195 1.00 87.75 167 ASP A N 1
ATOM 1332 C CA . ASP A 1 167 ? 0.610 5.162 2.283 1.00 87.75 167 ASP A CA 1
ATOM 1333 C C . ASP A 1 167 ? 1.067 5.688 3.654 1.00 87.75 167 ASP A C 1
ATOM 1335 O O . ASP A 1 167 ? 0.255 6.102 4.490 1.00 87.75 167 ASP A O 1
ATOM 1339 N N . LEU A 1 168 ? 2.380 5.760 3.886 1.00 84.94 168 LEU A N 1
ATOM 1340 C CA . LEU A 1 168 ? 2.941 6.318 5.118 1.00 84.94 168 LEU A CA 1
ATOM 1341 C C . LEU A 1 168 ? 2.930 7.853 5.144 1.00 84.94 168 LEU A C 1
ATOM 1343 O O . LEU A 1 168 ? 2.758 8.456 6.209 1.00 84.94 168 LEU A O 1
ATOM 1347 N N . PHE A 1 169 ? 3.139 8.525 4.014 1.00 84.19 169 PHE A N 1
ATOM 1348 C CA . PHE A 1 169 ? 3.341 9.982 3.972 1.00 84.19 169 PHE A CA 1
ATOM 1349 C C . PHE A 1 169 ? 2.294 10.740 3.155 1.00 84.19 169 PHE A C 1
ATOM 1351 O O . PHE A 1 169 ? 2.180 11.961 3.291 1.00 84.19 169 PHE A O 1
ATOM 1358 N N . GLY A 1 170 ? 1.506 10.038 2.347 1.00 78.25 170 GLY A N 1
ATOM 1359 C CA . GLY A 1 170 ? 0.396 10.596 1.593 1.00 78.25 170 GLY A CA 1
ATOM 1360 C C . GLY A 1 170 ? -0.718 11.115 2.495 1.00 78.25 170 GLY A C 1
ATOM 1361 O O . GLY A 1 170 ? -0.852 10.756 3.665 1.00 78.25 170 GLY A O 1
ATOM 1362 N N . LYS A 1 171 ? -1.528 12.012 1.933 1.00 76.88 171 LYS A N 1
ATOM 1363 C CA . LYS A 1 171 ? -2.709 12.560 2.602 1.00 76.88 171 LYS A CA 1
ATOM 1364 C C . LYS A 1 171 ? -3.951 11.901 2.044 1.00 76.88 171 LYS A C 1
ATOM 1366 O O . LYS A 1 171 ? -4.185 11.966 0.835 1.00 76.88 171 LYS A O 1
ATOM 1371 N N . ALA A 1 172 ? -4.767 11.330 2.919 1.00 74.44 172 ALA A N 1
ATOM 1372 C CA . ALA A 1 172 ? -6.051 10.807 2.501 1.00 74.44 172 ALA A CA 1
ATOM 1373 C C . ALA A 1 172 ? -7.048 11.939 2.179 1.00 74.44 172 ALA A C 1
ATOM 1375 O O . ALA A 1 172 ? -6.908 13.080 2.641 1.00 74.44 172 ALA A O 1
ATOM 1376 N N . PRO A 1 173 ? -8.093 11.647 1.384 1.00 71.94 173 PRO A N 1
ATOM 1377 C CA . PRO A 1 173 ? -9.221 12.552 1.206 1.00 71.94 173 PRO A CA 1
ATOM 1378 C C . PRO A 1 173 ? -9.861 12.948 2.547 1.00 71.94 173 PRO A C 1
ATOM 1380 O O . PRO A 1 173 ? -9.851 12.190 3.514 1.00 71.94 173 PRO A O 1
ATOM 1383 N N . LYS A 1 174 ? -10.476 14.137 2.606 1.00 66.88 174 LYS A N 1
ATOM 1384 C CA . LYS A 1 174 ? -11.118 14.637 3.835 1.00 66.88 174 LYS A CA 1
ATOM 1385 C C . LYS A 1 174 ? -12.155 13.650 4.380 1.00 66.88 174 LYS A C 1
ATOM 1387 O O . LYS A 1 174 ? -13.025 13.194 3.644 1.00 66.88 174 LYS A O 1
ATOM 1392 N N . GLY A 1 175 ? -12.092 13.403 5.688 1.00 68.38 175 GLY A N 1
ATOM 1393 C CA . GLY A 1 175 ? -12.959 12.444 6.381 1.00 68.38 175 GLY A CA 1
ATOM 1394 C C . GLY A 1 175 ? -12.429 11.009 6.368 1.00 68.38 175 GLY A C 1
ATOM 1395 O O . GLY A 1 175 ? -13.079 10.131 6.928 1.00 68.38 175 GLY A O 1
ATOM 1396 N N . LEU A 1 176 ? -11.267 10.782 5.750 1.00 77.38 176 LEU A N 1
ATOM 1397 C CA . LEU A 1 176 ? -10.505 9.538 5.767 1.00 77.38 176 LEU A CA 1
ATOM 1398 C C . LEU A 1 176 ? -9.117 9.794 6.360 1.00 77.38 176 LEU A C 1
ATOM 1400 O O . LEU A 1 176 ? -8.705 10.943 6.523 1.00 77.38 176 LEU A O 1
ATOM 1404 N N . TRP A 1 177 ? -8.403 8.712 6.646 1.00 77.88 177 TRP A N 1
ATOM 1405 C CA . TRP A 1 177 ? -7.012 8.740 7.080 1.00 77.88 177 TRP A CA 1
ATOM 1406 C C . TRP A 1 177 ? -6.219 7.753 6.237 1.00 77.88 177 TRP A C 1
ATOM 1408 O O . TRP A 1 177 ? -6.719 6.665 5.953 1.00 77.88 177 TRP A O 1
ATOM 1418 N N . SER A 1 178 ? -5.011 8.144 5.838 1.00 84.69 178 SER A N 1
ATOM 1419 C CA . SER A 1 178 ? -3.990 7.190 5.401 1.00 84.69 178 SER A CA 1
ATOM 1420 C C . SER A 1 178 ? -3.469 6.417 6.611 1.00 84.69 178 SER A C 1
ATOM 1422 O O . SER A 1 178 ? -3.628 6.870 7.753 1.00 84.69 178 SER A O 1
ATOM 1424 N N . ASP A 1 179 ? -2.789 5.300 6.374 1.00 87.56 179 ASP A N 1
ATOM 1425 C CA . ASP A 1 179 ? -2.129 4.523 7.425 1.00 87.56 179 ASP A CA 1
ATOM 1426 C C . ASP A 1 179 ? -1.215 5.394 8.276 1.00 87.56 179 ASP A C 1
ATOM 1428 O O . ASP A 1 179 ? -1.324 5.434 9.505 1.00 87.56 179 ASP A O 1
ATOM 1432 N N . GLY A 1 180 ? -0.354 6.178 7.626 1.00 86.25 180 GLY A N 1
ATOM 1433 C CA . GLY A 1 180 ? 0.557 7.061 8.333 1.00 86.25 180 GLY A CA 1
ATOM 1434 C C . GLY A 1 180 ? -0.155 8.155 9.127 1.00 86.25 180 GLY A C 1
ATOM 1435 O O . GLY A 1 180 ? 0.278 8.494 10.230 1.00 86.25 180 GLY A O 1
ATOM 1436 N N . GLU A 1 181 ? -1.247 8.728 8.610 1.00 87.62 181 GLU A N 1
ATOM 1437 C CA . GLU A 1 181 ? -2.056 9.701 9.356 1.00 87.62 181 GLU A CA 1
ATOM 1438 C C . GLU A 1 181 ? -2.734 9.067 10.572 1.00 87.62 181 GLU A C 1
ATOM 1440 O O . GLU A 1 181 ? -2.710 9.665 11.652 1.00 87.62 181 GLU A O 1
ATOM 1445 N N . ALA A 1 182 ? -3.280 7.859 10.429 1.00 86.81 182 ALA A N 1
ATOM 1446 C CA . ALA A 1 182 ? -3.910 7.122 11.516 1.00 86.81 182 ALA A CA 1
ATOM 1447 C C . ALA A 1 182 ? -2.892 6.764 12.611 1.00 86.81 182 ALA A C 1
ATOM 1449 O O . ALA A 1 182 ? -3.127 7.039 13.791 1.00 86.81 182 ALA A O 1
ATOM 1450 N N . ILE A 1 183 ? -1.723 6.244 12.226 1.00 88.81 183 ILE A N 1
ATOM 1451 C CA . ILE A 1 183 ? -0.633 5.903 13.148 1.00 88.81 183 ILE A CA 1
ATOM 1452 C C . ILE A 1 183 ? -0.126 7.158 13.866 1.00 88.81 183 ILE A C 1
ATOM 1454 O O . ILE A 1 183 ? -0.100 7.189 15.097 1.00 88.81 183 ILE A O 1
ATOM 1458 N N . ARG A 1 184 ? 0.221 8.229 13.135 1.00 89.94 184 ARG A N 1
ATOM 1459 C CA . ARG A 1 184 ? 0.680 9.495 13.740 1.00 89.94 184 ARG A CA 1
ATOM 1460 C C . ARG A 1 184 ? -0.373 10.103 14.662 1.00 89.94 184 ARG A C 1
ATOM 1462 O O . ARG A 1 184 ? -0.022 10.616 15.723 1.00 89.94 184 ARG A O 1
ATOM 1469 N N . GLY A 1 185 ? -1.647 10.043 14.277 1.00 87.06 185 GLY A N 1
ATOM 1470 C CA . GLY A 1 185 ? -2.764 10.480 15.108 1.00 87.06 185 GLY A CA 1
ATOM 1471 C C . GLY A 1 185 ? -2.796 9.723 16.432 1.00 87.06 185 GLY A C 1
ATOM 1472 O O . GLY A 1 185 ? -2.744 10.341 17.494 1.00 87.06 185 GLY A O 1
ATOM 1473 N N . LEU A 1 186 ? -2.780 8.388 16.379 1.00 86.56 186 LEU A N 1
ATOM 1474 C CA . LEU A 1 186 ? -2.748 7.538 17.569 1.00 86.56 186 LEU A CA 1
ATOM 1475 C C . LEU A 1 186 ? -1.503 7.778 18.429 1.00 86.56 186 LEU A C 1
ATOM 1477 O O . LEU A 1 186 ? -1.608 7.752 19.651 1.00 86.56 186 LEU A O 1
ATOM 1481 N N . LEU A 1 187 ? -0.337 8.032 17.831 1.00 86.94 187 LEU A N 1
ATOM 1482 C CA . LEU A 1 187 ? 0.883 8.360 18.572 1.00 86.94 187 LEU A CA 1
ATOM 1483 C C . LEU A 1 187 ? 0.776 9.695 19.325 1.00 86.94 187 LEU A C 1
ATOM 1485 O O . LEU A 1 187 ? 1.195 9.773 20.477 1.00 86.94 187 LEU A O 1
ATOM 1489 N N . ARG A 1 188 ? 0.158 10.721 18.728 1.00 84.44 188 ARG A N 1
ATOM 1490 C CA . ARG A 1 188 ? -0.010 12.047 19.355 1.00 84.44 188 ARG A CA 1
ATOM 1491 C C . ARG A 1 188 ? -0.967 12.044 20.547 1.00 84.44 188 ARG A C 1
ATOM 1493 O O . ARG A 1 188 ? -0.723 12.764 21.509 1.00 84.44 188 ARG A O 1
ATOM 1500 N N . TYR A 1 189 ? -2.018 11.222 20.521 1.00 66.44 189 TYR A N 1
ATOM 1501 C CA . TYR A 1 189 ? -2.938 11.090 21.662 1.00 66.44 189 TYR A CA 1
ATOM 1502 C C . TYR A 1 189 ? -2.271 10.500 22.921 1.00 66.44 189 TYR A C 1
ATOM 1504 O O . TYR A 1 189 ? -2.794 10.684 24.011 1.00 66.44 189 TYR A O 1
ATOM 1512 N N . SER A 1 190 ? -1.095 9.869 22.798 1.00 56.19 190 SER A N 1
ATOM 1513 C CA . SER A 1 190 ? -0.296 9.359 23.926 1.00 56.19 190 SER A CA 1
ATOM 1514 C C . SER A 1 190 ? 0.241 10.414 24.875 1.00 56.19 190 SER A C 1
ATOM 1516 O O . SER A 1 190 ? 0.582 10.083 25.999 1.00 56.19 190 SER A O 1
ATOM 1518 N N . 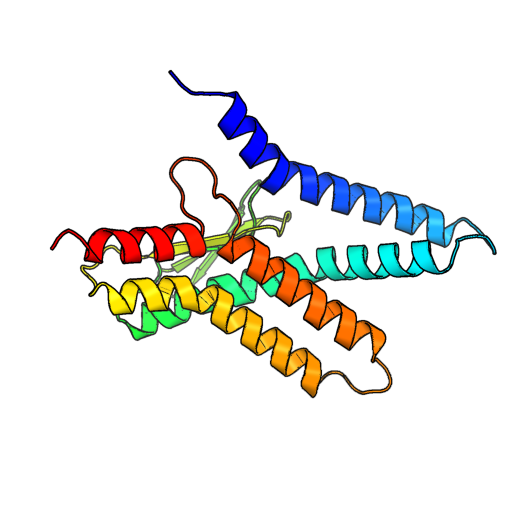GLN A 1 191 ? 0.468 11.630 24.380 1.00 51.25 191 GLN A N 1
ATOM 1519 C CA . GLN A 1 191 ? 1.219 12.652 25.113 1.00 51.25 191 GLN A CA 1
ATOM 1520 C C . GLN A 1 191 ? 0.306 13.546 25.962 1.00 51.25 191 GLN A C 1
ATOM 1522 O O . GLN A 1 191 ? 0.757 14.548 26.504 1.00 51.25 191 GLN A O 1
ATOM 1527 N N . ARG A 1 192 ? -0.993 13.228 26.022 1.00 45.81 192 ARG A N 1
ATOM 1528 C CA . ARG A 1 192 ? -2.019 14.007 26.732 1.00 45.81 192 ARG A CA 1
ATOM 1529 C C . ARG A 1 192 ? -2.797 13.187 27.770 1.00 45.81 192 ARG A C 1
ATOM 1531 O O . ARG A 1 192 ? -3.790 13.686 28.288 1.00 45.81 192 ARG A O 1
ATOM 1538 N N . SER A 1 193 ? -2.373 11.951 28.026 1.00 41.19 193 SER A N 1
ATOM 1539 C CA . SER A 1 193 ? -2.872 11.057 29.081 1.00 41.19 193 SER A CA 1
ATOM 1540 C C . SER A 1 193 ? -1.753 10.792 30.069 1.00 41.19 193 SER A C 1
ATOM 1542 O O . SER A 1 193 ? -2.041 10.760 31.277 1.00 41.19 193 SER A O 1
#

Foldseek 3Di:
DDPVVQLVVQCCVQPVVLVCLVVCLVVVVVVVVVDPDDDDPVVVLVSVLSVLLQVCLQVLQVQLQVQLQVLCVVQVWHWQEKEFADPDWDWPDADPNYTYIYDPHRGHIDTHTDDDDDDLVSQLSSLCRSLVRLQVVLVCLLVPVDPVVVSSNVSSNVSSVVSSCCQQPNAHRPPDGRSNRSNVVSVVVVVVD

Radius of gyration: 18.72 Å; chains: 1; bounding box: 39×42×64 Å

Sequence (193 aa):
MTNRAAAIRAWLVTAVLPGILIVLSICLFALYFFRGDGIDEAIRHIFRFLLIFVLLGVPYSIVHELGHAISGWWYGVPPRRIRIGSLRLFRVGRAWGISVWFSFFPFGGRVDFRVHPLERGRRISMYAAGVGAALLVAILAGLMIPAEYQWLRIETVLSFGVFCLIDLFGKAPKGLWSDGEAIRGLLRYSQRS

Secondary structure (DSSP, 8-state):
---HHHHHHHHIIIIIHHHHHHHHHHHHHHHHHH--S---HHHHHHHHHHHHHHHHHHHHHHHHHHHHHHHHHHTT--EEEEEESSBS-EEEEEETTEEEEE-SB-S-EEEEEP-----HHHHHHHHHHHHHHHHHHHHHHHHHS-GGGHHHHHHHHHHHHHHHHHHHHPPPPTT---HHHHHHHHHHGGGG-